Protein AF-A0A8J9U4L2-F1 (afdb_monomer)

Foldseek 3Di:
DVLLVQLLVLLVHDQADWDADPVRWIWGQDPNDIFTHQQRSSVVSCVVSVNDDDPLLNVLLSVLSVLLRVQLVVLVVDVVSLLVSLVVQLVCLPQALASSRPDDDSSLSSCLVSNVVSLVPDDPVSNVVSVSVVNSNLVVLLVSLLSCLVVPDQQPPVSVVSVLVVLVVLLVQLVVCLVDVVSLLVSLVVLLVCLPPVNLVSVLSSVCSVCVVLVRNQPPVNSVVSSVVSVVSNVQSVVCNVDVVSSNVSSVVVSVVSVVVSVVVVVSVVVVVVVVVVD

Organism: NCBI:txid405034

Solvent-accessible surface area (backbone atoms only — not comparable to full-atom values): 15251 Å² total; per-residue (Å²): 121,61,52,60,55,53,49,20,59,73,51,75,31,91,59,59,65,76,48,62,49,98,85,67,42,46,29,26,48,55,96,90,37,84,38,61,37,68,32,56,43,52,52,50,46,39,52,72,50,66,54,87,69,55,73,66,44,49,51,42,32,40,55,52,34,45,53,47,65,71,42,48,67,53,28,75,76,30,68,73,52,28,53,54,54,50,49,54,53,19,59,64,30,68,86,27,74,29,85,48,34,90,45,90,48,74,48,50,56,44,44,41,68,61,46,50,68,55,56,73,71,48,53,72,78,59,50,66,76,31,55,42,45,51,53,34,48,56,50,50,52,53,51,53,52,53,51,48,48,72,67,74,54,82,74,48,74,68,52,51,47,51,52,48,53,50,50,50,49,50,43,52,49,39,57,52,23,60,80,30,72,73,53,28,41,55,50,37,54,52,51,38,66,58,38,35,77,84,37,42,59,47,52,45,52,41,53,52,52,53,35,50,70,72,74,42,74,68,47,75,64,54,50,50,50,52,45,53,48,51,52,48,50,36,59,48,32,61,55,24,64,79,31,72,71,56,28,37,57,51,38,52,51,50,40,56,52,48,54,51,51,49,52,56,51,49,55,49,50,56,52,51,54,56,58,64,72,79,112

Secondary structure (DSSP, 8-state):
-HHHHHHHHHTT-----EEE-TT--EEEEETTEEEESHHHHHHHHHHHTT----HHHHHHHHHHHHHHHHHHHHHHH-HHHHHHHHHHHHHHTTS-SBTTBSS--HHHHHHHHHHHHHHTTS-HHHHHT-HHHHHHHHHHHHHHHHHHHHT-PPPPHHHHHHHHHHHHHHHHHHHHHHH-HHHHHHHHHHHHHHTSHHHHHHHHHHHHHHHHHTT----HHHHHHHHHHHHHHHHHHHHHHH-HHHHHHHHHHHHHHHHHHHHHHHHHHHHHHHHHH--

Radius of gyration: 20.71 Å; Cα contacts (8 Å, |Δi|>4): 261; chains: 1; bounding box: 52×42×60 Å

InterPro domains:
  IPR036282 Glutathione S-transferase, C-terminal domain superfamily [SSF47616] (42-135)
  IPR042450 Eukaryotic translation elongation factor 1 epsilon-1 [PTHR44490] (6-133)
  IPR053836 Nuclear-export cofactor Arc1-like, N-terminal domain [PF21972] (76-133)

Sequence (279 aa):
MDVVKTVGKYLNTPVGTICYNTDKVLTTLLDKENVEGLASIILRLAAKSGTTMSQEQTLLSYQWLEHIAMYANQAITNSNFAKSFLQGINKALEKSTYLTGNYFTVTDIAAYHVLYPLIERISVSEQESLLHIKKNVEGLASIILRLAAKSGTTMSQEQTLLSYQWLEHIAMYANQAITNSNFAKSFLQVLTTLLDKENVEGLASIILRLAAKSGTTMSQEQTLLSYQWLEHIAMYANQAITNSNFAKSFLQGINKALEKSAADLRRLFEKVETMTMET

Mean predicted aligned error: 14.04 Å

pLDDT: mean 74.35, std 19.73, range [37.09, 98.06]

Nearest PDB structures (foldseek):
  5bmu-assembly1_A  TM=7.951E-01  e=5.683E-05  Homo sapiens
  3zx6-assembly1_B  TM=2.754E-01  e=4.193E+00  Archaeoglobus fulgidus DSM 4304
  3ja6-assembly1_I  TM=1.743E-01  e=6.272E-01  Escherichia coli
  5xg2-assembly1_A  TM=1.629E-01  e=1.546E+00  Pyrococcus yayanosii CH1
  7a0g-assembly1_FFF  TM=1.828E-01  e=3.306E+00  Serratia marcescens

Structure (mmCIF, N/CA/C/O backbone):
data_AF-A0A8J9U4L2-F1
#
_entry.id   AF-A0A8J9U4L2-F1
#
loop_
_atom_site.group_PDB
_atom_site.id
_atom_site.type_symbol
_atom_site.label_atom_id
_atom_site.label_alt_id
_atom_site.label_comp_id
_atom_site.label_asym_id
_atom_site.label_entity_id
_atom_site.label_seq_id
_atom_site.pdbx_PDB_ins_code
_atom_site.Cartn_x
_atom_site.Cartn_y
_atom_site.Cartn_z
_atom_site.occupancy
_atom_site.B_iso_or_equiv
_atom_site.auth_seq_id
_atom_site.auth_comp_id
_atom_site.auth_asym_id
_atom_site.auth_atom_id
_atom_site.pdbx_PDB_model_num
ATOM 1 N N . MET A 1 1 ? 7.588 8.034 -5.457 1.00 60.97 1 MET A N 1
ATOM 2 C CA . MET A 1 1 ? 8.638 7.281 -6.181 1.00 60.97 1 MET A CA 1
ATOM 3 C C . MET A 1 1 ? 8.874 5.915 -5.546 1.00 60.97 1 MET A C 1
ATOM 5 O O . MET A 1 1 ? 8.992 4.935 -6.272 1.00 60.97 1 MET A O 1
ATOM 9 N N . ASP A 1 2 ? 8.881 5.833 -4.214 1.00 86.44 2 ASP A N 1
ATOM 10 C CA . ASP A 1 2 ? 9.262 4.605 -3.501 1.00 86.44 2 ASP A CA 1
ATOM 11 C C . ASP A 1 2 ? 8.246 3.470 -3.618 1.00 86.44 2 ASP A C 1
ATOM 13 O O . ASP A 1 2 ? 8.644 2.318 -3.734 1.00 86.44 2 ASP A O 1
ATOM 17 N N . VAL A 1 3 ? 6.952 3.784 -3.745 1.00 92.81 3 VAL A N 1
ATOM 18 C CA . VAL A 1 3 ? 5.876 2.782 -3.872 1.00 92.81 3 VAL A CA 1
ATOM 19 C C . VAL A 1 3 ? 6.145 1.772 -4.991 1.00 92.81 3 VAL A C 1
ATOM 21 O O . VAL A 1 3 ? 6.009 0.574 -4.770 1.00 92.81 3 VAL A O 1
ATOM 24 N N . VAL A 1 4 ? 6.580 2.223 -6.175 1.00 95.81 4 VAL A N 1
ATOM 25 C CA . VAL A 1 4 ? 6.886 1.321 -7.302 1.00 95.81 4 VAL A CA 1
ATOM 26 C C . VAL A 1 4 ? 8.049 0.393 -6.962 1.00 95.81 4 VAL A C 1
ATOM 28 O O . VAL A 1 4 ? 7.969 -0.802 -7.232 1.00 95.81 4 VAL A O 1
ATOM 31 N N . LYS A 1 5 ? 9.111 0.912 -6.332 1.00 94.50 5 LYS A N 1
ATOM 32 C CA . LYS A 1 5 ? 10.262 0.101 -5.908 1.00 94.50 5 LYS A CA 1
ATOM 33 C C . LYS A 1 5 ? 9.847 -0.932 -4.865 1.00 94.50 5 LYS A C 1
ATOM 35 O O . LYS A 1 5 ? 10.245 -2.090 -4.970 1.00 94.50 5 LYS A O 1
ATOM 40 N N . THR A 1 6 ? 9.027 -0.533 -3.897 1.00 91.06 6 THR A N 1
ATOM 41 C CA . THR A 1 6 ? 8.548 -1.422 -2.839 1.00 91.06 6 THR A CA 1
ATOM 42 C C . THR A 1 6 ? 7.646 -2.519 -3.392 1.00 91.06 6 THR A C 1
ATOM 44 O O . THR A 1 6 ? 7.842 -3.688 -3.066 1.00 91.06 6 THR A O 1
ATOM 47 N N . VAL A 1 7 ? 6.730 -2.176 -4.301 1.00 93.50 7 VAL A N 1
ATOM 48 C CA . VAL A 1 7 ? 5.907 -3.152 -5.027 1.00 93.50 7 VAL A CA 1
ATOM 49 C C . VAL A 1 7 ? 6.777 -4.100 -5.854 1.00 93.50 7 VAL A C 1
ATOM 51 O O . VAL A 1 7 ? 6.594 -5.311 -5.790 1.00 93.50 7 VAL A O 1
ATOM 54 N N . GLY A 1 8 ? 7.765 -3.586 -6.586 1.00 93.62 8 GLY A N 1
ATOM 55 C CA . GLY A 1 8 ? 8.689 -4.419 -7.354 1.00 93.62 8 GLY A CA 1
ATOM 56 C C . GLY A 1 8 ? 9.465 -5.404 -6.487 1.00 93.62 8 GLY A C 1
ATOM 57 O O . GLY A 1 8 ? 9.548 -6.587 -6.809 1.00 93.62 8 GLY A O 1
ATOM 58 N N . LYS A 1 9 ? 9.969 -4.942 -5.339 1.00 90.06 9 LYS A N 1
ATOM 59 C CA . LYS A 1 9 ? 10.629 -5.799 -4.350 1.00 90.06 9 LYS A CA 1
ATOM 60 C C . LYS A 1 9 ? 9.681 -6.869 -3.811 1.00 90.06 9 LYS A C 1
ATOM 62 O O . LYS A 1 9 ? 10.078 -8.026 -3.724 1.00 90.06 9 LYS A O 1
ATOM 67 N N . TYR A 1 10 ? 8.444 -6.498 -3.481 1.00 87.50 10 TYR A N 1
ATOM 68 C CA . TYR A 1 10 ? 7.421 -7.441 -3.031 1.00 87.50 10 TYR A CA 1
ATOM 69 C C . TYR A 1 10 ? 7.155 -8.537 -4.074 1.00 87.50 10 TYR A C 1
ATOM 71 O O . TYR A 1 10 ? 7.109 -9.716 -3.739 1.00 87.50 10 TYR A O 1
ATOM 79 N N . LEU A 1 11 ? 7.039 -8.152 -5.344 1.00 89.19 11 LEU A N 1
ATOM 80 C CA . LEU A 1 11 ? 6.798 -9.062 -6.464 1.00 89.19 11 LEU A CA 1
ATOM 81 C C . LEU A 1 11 ? 8.061 -9.796 -6.938 1.00 89.19 11 LEU A C 1
ATOM 83 O O . LEU A 1 11 ? 8.004 -10.514 -7.936 1.00 89.19 11 LEU A O 1
ATOM 87 N N . ASN A 1 12 ? 9.212 -9.570 -6.295 1.00 89.81 12 ASN A N 1
ATOM 88 C CA . ASN A 1 12 ? 10.520 -10.032 -6.757 1.00 89.81 12 ASN A CA 1
ATOM 89 C C . ASN A 1 12 ? 10.757 -9.742 -8.258 1.00 89.81 12 ASN A C 1
ATOM 91 O O . ASN A 1 12 ? 11.277 -10.568 -9.005 1.00 89.81 12 ASN A O 1
ATOM 95 N N . THR A 1 13 ? 10.308 -8.571 -8.718 1.00 93.38 13 THR A N 1
ATOM 96 C CA . THR A 1 13 ? 10.309 -8.174 -10.128 1.00 93.38 13 THR A CA 1
ATOM 97 C C . THR A 1 13 ? 11.120 -6.887 -10.307 1.00 93.38 13 THR A C 1
ATOM 99 O O . THR A 1 13 ? 10.813 -5.879 -9.662 1.00 93.38 13 THR A O 1
ATOM 102 N N . PRO A 1 14 ? 12.147 -6.871 -11.182 1.00 93.94 14 PRO A N 1
ATOM 103 C CA . PRO A 1 14 ? 12.938 -5.673 -11.439 1.00 93.94 14 PRO A CA 1
ATOM 104 C C . PRO A 1 14 ? 12.083 -4.542 -12.014 1.00 93.94 14 PRO A C 1
ATOM 106 O O . PRO A 1 14 ? 11.402 -4.722 -13.023 1.00 93.94 14 PRO A O 1
ATOM 109 N N . VAL A 1 15 ? 12.167 -3.368 -11.389 1.00 93.81 15 VAL A N 1
ATOM 110 C CA . VAL A 1 15 ? 11.361 -2.190 -11.750 1.00 93.81 15 VAL A CA 1
ATOM 111 C C . VAL A 1 15 ? 11.970 -1.320 -12.839 1.00 93.81 15 VAL A C 1
ATOM 113 O O . VAL A 1 15 ? 11.267 -0.474 -13.363 1.00 93.81 15 VAL A O 1
ATOM 116 N N . GLY A 1 16 ? 13.248 -1.511 -13.179 1.00 92.88 16 GLY A N 1
ATOM 117 C CA . GLY A 1 16 ? 13.963 -0.629 -14.103 1.00 92.88 16 GLY A CA 1
ATOM 118 C C . GLY A 1 16 ? 14.263 0.757 -13.516 1.00 92.88 16 GLY A C 1
ATOM 119 O O . GLY A 1 16 ? 14.069 1.022 -12.327 1.00 92.88 16 GLY A O 1
ATOM 120 N N . THR A 1 17 ? 14.783 1.651 -14.358 1.00 94.31 17 THR A N 1
ATOM 121 C CA . THR A 1 17 ? 15.016 3.052 -13.982 1.00 94.31 17 THR A CA 1
ATOM 122 C C . THR A 1 17 ? 13.683 3.783 -13.933 1.00 94.31 17 THR A C 1
ATOM 124 O O . THR A 1 17 ? 12.923 3.753 -14.898 1.00 94.31 17 THR A O 1
ATOM 127 N N . ILE A 1 18 ? 13.399 4.439 -12.812 1.00 95.12 18 ILE A N 1
ATOM 128 C CA . ILE A 1 18 ? 12.179 5.223 -12.614 1.00 95.12 18 ILE A CA 1
ATOM 129 C C . ILE A 1 18 ? 12.526 6.700 -12.798 1.00 95.12 18 ILE A C 1
ATOM 131 O O . ILE A 1 18 ? 13.435 7.204 -12.136 1.00 95.12 18 ILE A O 1
ATOM 135 N N . CYS A 1 19 ? 11.791 7.395 -13.660 1.00 94.31 19 CYS A N 1
ATOM 136 C CA . CYS A 1 19 ? 11.941 8.825 -13.915 1.00 94.31 19 CYS A CA 1
ATOM 137 C C . CYS A 1 19 ? 10.571 9.502 -14.070 1.00 94.31 19 CYS A C 1
ATOM 139 O O . CYS A 1 19 ? 9.527 8.858 -13.983 1.00 94.31 19 CYS A O 1
ATOM 141 N N . TYR A 1 20 ? 10.578 10.817 -14.268 1.00 94.00 20 TYR A N 1
ATOM 142 C CA . TYR A 1 20 ? 9.400 11.579 -14.668 1.00 94.00 20 TYR A CA 1
ATOM 143 C C . TYR A 1 20 ? 9.613 12.092 -16.091 1.00 94.00 20 TYR A C 1
ATOM 145 O O . TYR A 1 20 ? 10.710 12.558 -16.406 1.00 94.00 20 TYR A O 1
ATOM 153 N N . ASN A 1 21 ? 8.587 11.999 -16.937 1.00 92.75 21 ASN A N 1
ATOM 154 C CA . ASN A 1 21 ? 8.621 12.600 -18.270 1.00 92.75 21 ASN A CA 1
ATOM 155 C C . ASN A 1 21 ? 8.392 14.128 -18.196 1.00 92.75 21 ASN A C 1
ATOM 157 O O . ASN A 1 21 ? 8.282 14.707 -17.109 1.00 92.75 21 ASN A O 1
ATOM 161 N N . THR A 1 22 ? 8.334 14.797 -19.351 1.00 93.12 22 THR A N 1
ATOM 162 C CA . THR A 1 22 ? 8.131 16.257 -19.450 1.00 93.12 22 THR A CA 1
ATOM 163 C C . THR A 1 22 ? 6.844 16.734 -18.782 1.00 93.12 22 THR A C 1
ATOM 165 O O . THR A 1 22 ? 6.813 17.832 -18.228 1.00 93.12 22 THR A O 1
ATOM 168 N N . ASP A 1 23 ? 5.827 15.877 -18.746 1.00 92.44 23 ASP A N 1
ATOM 169 C CA . ASP A 1 23 ? 4.513 16.162 -18.168 1.00 92.44 23 ASP A CA 1
ATOM 170 C C . ASP A 1 23 ? 4.436 15.779 -16.683 1.00 92.44 23 ASP A C 1
ATOM 172 O O . ASP A 1 23 ? 3.364 15.777 -16.078 1.00 92.44 23 ASP A O 1
ATOM 176 N N . LYS A 1 24 ? 5.586 15.466 -16.066 1.00 90.81 24 LYS A N 1
ATOM 177 C CA . LYS A 1 24 ? 5.704 14.996 -14.678 1.00 90.81 24 LYS A CA 1
ATOM 178 C C . LYS A 1 24 ? 4.926 13.702 -14.419 1.00 90.81 24 LYS A C 1
ATOM 180 O O . LYS A 1 24 ? 4.552 13.421 -13.278 1.00 90.81 24 LYS A O 1
ATOM 185 N N . VAL A 1 25 ? 4.735 12.880 -15.449 1.00 91.81 25 VAL A N 1
ATOM 186 C CA . VAL A 1 25 ? 4.157 11.541 -15.324 1.00 91.81 25 VAL A CA 1
ATOM 187 C C . VAL A 1 25 ? 5.264 10.547 -14.993 1.00 91.81 25 VAL A C 1
ATOM 189 O O . VAL A 1 25 ? 6.337 10.538 -15.603 1.00 91.81 25 VAL A O 1
ATOM 192 N N . LEU A 1 26 ? 5.011 9.712 -13.986 1.00 94.38 26 LEU A N 1
ATOM 193 C CA . LEU A 1 26 ? 5.933 8.661 -13.567 1.00 94.38 26 LEU A CA 1
ATOM 194 C C . LEU A 1 26 ? 6.132 7.663 -14.710 1.00 94.38 26 LEU A C 1
ATOM 196 O O . LEU A 1 26 ? 5.155 7.124 -15.220 1.00 94.38 26 LEU A O 1
ATOM 200 N N . THR A 1 27 ? 7.380 7.406 -15.083 1.00 96.25 27 THR A N 1
ATOM 201 C CA . THR A 1 27 ? 7.742 6.565 -16.227 1.00 96.25 27 THR A CA 1
ATOM 202 C C . THR A 1 27 ? 8.824 5.567 -15.834 1.00 96.25 27 THR A C 1
ATOM 204 O O . THR A 1 27 ? 9.693 5.862 -15.007 1.00 96.25 27 THR A O 1
ATOM 207 N N . THR A 1 28 ? 8.791 4.376 -16.426 1.00 96.50 28 THR A N 1
ATOM 208 C CA . THR A 1 28 ? 9.893 3.418 -16.336 1.00 96.50 28 THR A CA 1
ATOM 209 C C . THR A 1 28 ? 10.038 2.572 -17.600 1.00 96.50 28 THR A C 1
ATOM 211 O O . THR A 1 28 ? 9.121 2.501 -18.415 1.00 96.50 28 THR A O 1
ATOM 214 N N . LEU A 1 29 ? 11.196 1.927 -17.756 1.00 95.81 29 LEU A N 1
ATOM 215 C CA . LEU A 1 29 ? 11.485 1.006 -18.848 1.00 95.81 29 LEU A CA 1
ATOM 216 C C . LEU A 1 29 ? 11.290 -0.439 -18.369 1.00 95.81 29 LEU A C 1
ATOM 218 O O . LEU A 1 29 ? 12.132 -0.979 -17.647 1.00 95.81 29 LEU A O 1
ATOM 222 N N . LEU A 1 30 ? 10.202 -1.075 -18.803 1.00 93.62 30 LEU A N 1
ATOM 223 C CA . LEU A 1 30 ? 9.906 -2.485 -18.540 1.00 93.62 30 LEU A CA 1
ATOM 224 C C . LEU A 1 30 ? 9.890 -3.239 -19.868 1.00 93.62 30 LEU A C 1
ATOM 226 O O . LEU A 1 30 ? 9.179 -2.863 -20.788 1.00 93.62 30 LEU A O 1
ATOM 230 N N . ASP A 1 31 ? 10.701 -4.293 -19.982 1.00 90.75 31 ASP A N 1
ATOM 231 C CA . ASP A 1 31 ? 10.778 -5.140 -21.186 1.00 90.75 31 ASP A CA 1
ATOM 232 C C . ASP A 1 31 ? 11.093 -4.368 -22.476 1.00 90.75 31 ASP A C 1
ATOM 234 O O . ASP A 1 31 ? 10.627 -4.709 -23.557 1.00 90.75 31 ASP A O 1
ATOM 238 N N . LYS A 1 32 ? 11.950 -3.344 -22.353 1.00 92.56 32 LYS A N 1
ATOM 239 C CA . LYS A 1 32 ? 12.331 -2.414 -23.433 1.00 92.56 32 LYS A CA 1
ATOM 240 C C . LYS A 1 32 ? 11.184 -1.521 -23.924 1.00 92.56 32 LYS A C 1
ATOM 242 O O . LYS A 1 32 ? 11.358 -0.818 -24.914 1.00 92.56 32 LYS A O 1
ATOM 247 N N . GLU A 1 33 ? 10.061 -1.499 -23.217 1.00 94.62 33 GLU A N 1
ATOM 248 C CA . GLU A 1 33 ? 8.952 -0.588 -23.468 1.00 94.62 33 GLU A CA 1
ATOM 249 C C . GLU A 1 33 ? 8.888 0.486 -22.383 1.00 94.62 33 GLU A C 1
ATOM 251 O O . GLU A 1 33 ? 9.060 0.210 -21.191 1.00 94.62 33 GLU A O 1
ATOM 256 N N . ASN A 1 34 ? 8.628 1.724 -22.801 1.00 95.38 34 ASN A N 1
ATOM 257 C CA . ASN A 1 34 ? 8.327 2.799 -21.867 1.00 95.38 34 ASN A CA 1
ATOM 258 C C . ASN A 1 34 ? 6.902 2.614 -21.349 1.00 95.38 34 ASN A C 1
ATOM 260 O O . ASN A 1 34 ? 5.950 2.543 -22.126 1.00 95.38 34 ASN A O 1
ATOM 264 N N . VAL A 1 35 ? 6.771 2.528 -20.030 1.00 97.19 35 VAL A N 1
ATOM 265 C CA . VAL A 1 35 ? 5.492 2.413 -19.335 1.00 97.19 35 VAL A CA 1
ATOM 266 C C . VAL A 1 35 ? 5.304 3.650 -18.481 1.00 97.19 35 VAL A C 1
ATOM 268 O O . VAL A 1 35 ? 6.145 3.963 -17.637 1.00 97.19 35 VAL A O 1
ATOM 271 N N . GLU A 1 36 ? 4.188 4.334 -18.700 1.00 96.25 36 GLU A N 1
ATOM 272 C CA . GLU A 1 36 ? 3.849 5.589 -18.040 1.00 96.25 36 GLU A CA 1
ATOM 273 C C . GLU A 1 36 ? 2.632 5.415 -17.127 1.00 96.25 36 GLU A C 1
ATOM 275 O O . GLU A 1 36 ? 1.699 4.667 -17.430 1.00 96.25 36 GLU A O 1
ATOM 280 N N . GLY A 1 37 ? 2.642 6.131 -16.005 1.00 95.81 37 GLY A N 1
ATOM 281 C CA . GLY A 1 37 ? 1.568 6.136 -15.018 1.00 95.81 37 GLY A CA 1
ATOM 282 C C . GLY A 1 37 ? 1.744 5.078 -13.930 1.00 95.81 37 GLY A C 1
ATOM 283 O O . GLY A 1 37 ? 2.165 3.946 -14.168 1.00 95.81 37 GLY A O 1
ATOM 284 N N . LEU A 1 38 ? 1.401 5.449 -12.694 1.00 96.00 38 LEU A N 1
ATOM 285 C CA . LEU A 1 38 ? 1.567 4.582 -11.525 1.00 96.00 38 LEU A CA 1
ATOM 286 C C . LEU A 1 38 ? 0.803 3.256 -11.681 1.00 96.00 38 LEU A C 1
ATOM 288 O O . LEU A 1 38 ? 1.370 2.198 -11.402 1.00 96.00 38 LEU A O 1
ATOM 292 N N . ALA A 1 39 ? -0.454 3.308 -12.136 1.00 97.31 39 ALA A N 1
ATOM 293 C CA . ALA A 1 39 ? -1.294 2.122 -12.272 1.00 97.31 39 ALA A CA 1
ATOM 294 C C . ALA A 1 39 ? -0.735 1.150 -13.314 1.00 97.31 39 ALA A C 1
ATOM 296 O O . ALA A 1 39 ? -0.539 -0.028 -13.013 1.00 97.31 39 ALA A O 1
ATOM 297 N N . SER A 1 40 ? -0.407 1.654 -14.507 1.00 97.56 40 SER A N 1
ATOM 298 C CA . SER A 1 40 ? 0.168 0.864 -15.600 1.00 97.56 40 SER A CA 1
ATOM 299 C C . SER A 1 40 ? 1.463 0.176 -15.181 1.00 97.56 40 SER A C 1
ATOM 301 O O . SER A 1 40 ? 1.638 -1.016 -15.428 1.00 97.56 40 SER A O 1
ATOM 303 N N . ILE A 1 41 ? 2.355 0.902 -14.499 1.00 98.00 41 ILE A N 1
ATOM 304 C CA . ILE A 1 41 ? 3.628 0.357 -14.019 1.00 98.00 41 ILE A CA 1
ATOM 305 C C . ILE A 1 41 ? 3.380 -0.776 -13.016 1.00 98.00 41 ILE A C 1
ATOM 307 O O . ILE A 1 41 ? 3.914 -1.871 -13.182 1.00 98.00 41 ILE A O 1
ATOM 311 N N . ILE A 1 42 ? 2.545 -0.549 -11.999 1.00 97.75 42 ILE A N 1
ATOM 312 C CA . ILE A 1 42 ? 2.266 -1.543 -10.952 1.00 97.75 42 ILE A CA 1
ATOM 313 C C . ILE A 1 42 ? 1.591 -2.796 -11.519 1.00 97.75 42 ILE A C 1
ATOM 315 O O . ILE A 1 42 ? 1.998 -3.913 -11.196 1.00 97.75 42 ILE A O 1
ATOM 319 N N . LEU A 1 43 ? 0.591 -2.632 -12.387 1.00 97.69 43 LEU A N 1
ATOM 320 C CA . LEU A 1 43 ? -0.107 -3.759 -13.005 1.00 97.69 43 LEU A CA 1
ATOM 321 C C . LEU A 1 43 ? 0.811 -4.563 -13.925 1.00 97.69 43 LEU A C 1
ATOM 323 O O . LEU A 1 43 ? 0.739 -5.792 -13.938 1.00 97.69 43 LEU A O 1
ATOM 327 N N . ARG A 1 44 ? 1.716 -3.896 -14.650 1.00 96.94 44 ARG A N 1
ATOM 328 C CA . ARG A 1 44 ? 2.677 -4.586 -15.513 1.00 96.94 44 ARG A CA 1
ATOM 329 C C . ARG A 1 44 ? 3.718 -5.360 -14.712 1.00 96.94 44 ARG A C 1
ATOM 331 O O . ARG A 1 44 ? 4.061 -6.476 -15.097 1.00 96.94 44 ARG A O 1
ATOM 338 N N . LEU A 1 45 ? 4.162 -4.824 -13.573 1.00 96.94 45 LEU A N 1
ATOM 339 C CA . LEU A 1 45 ? 5.004 -5.565 -12.631 1.00 96.94 45 LEU A CA 1
ATOM 340 C C . LEU A 1 45 ? 4.284 -6.812 -12.105 1.00 96.94 45 LEU A C 1
ATOM 342 O O . LEU A 1 45 ? 4.877 -7.887 -12.100 1.00 96.94 45 LEU A O 1
ATOM 346 N N . ALA A 1 46 ? 3.010 -6.694 -11.716 1.00 96.38 46 ALA A N 1
ATOM 347 C CA . ALA A 1 46 ? 2.225 -7.829 -11.225 1.00 96.38 46 ALA A CA 1
ATOM 348 C C . ALA A 1 46 ? 2.042 -8.918 -12.291 1.00 96.38 46 ALA A C 1
ATOM 350 O O . ALA A 1 46 ? 2.262 -10.096 -12.012 1.00 96.38 46 ALA A O 1
ATOM 351 N N . ALA A 1 47 ? 1.719 -8.529 -13.527 1.00 95.88 47 ALA A N 1
ATOM 352 C CA . ALA A 1 47 ? 1.618 -9.466 -14.643 1.00 95.88 47 ALA A CA 1
ATOM 353 C C . ALA A 1 47 ? 2.952 -10.191 -14.896 1.00 95.88 47 ALA A C 1
ATOM 355 O O . ALA A 1 47 ? 2.984 -11.409 -15.065 1.00 95.88 47 ALA A O 1
ATOM 356 N N . LYS A 1 48 ? 4.068 -9.455 -14.862 1.00 95.06 48 LYS A N 1
ATOM 357 C CA . LYS A 1 48 ? 5.410 -10.004 -15.087 1.00 95.06 48 LYS A CA 1
ATOM 358 C C . LYS A 1 48 ? 5.882 -10.928 -13.964 1.00 95.06 48 LYS A C 1
ATOM 360 O O . LYS A 1 48 ? 6.632 -11.865 -14.222 1.00 95.06 48 LYS A O 1
ATOM 365 N N . SER A 1 49 ? 5.423 -10.703 -12.737 1.00 93.56 49 SER A N 1
ATOM 366 C CA . SER A 1 49 ? 5.733 -11.573 -11.601 1.00 93.56 49 SER A CA 1
ATOM 367 C C . SER A 1 49 ? 4.999 -12.920 -11.652 1.00 93.56 49 SER A C 1
ATOM 369 O O . SER A 1 49 ? 5.174 -13.740 -10.753 1.00 93.56 49 SER A O 1
ATOM 371 N N . GLY A 1 50 ? 4.124 -13.128 -12.644 1.00 91.31 50 GLY A N 1
ATOM 372 C CA . GLY A 1 50 ? 3.233 -14.283 -12.721 1.00 91.31 50 GLY A CA 1
ATOM 373 C C . GLY A 1 50 ? 2.007 -14.178 -11.810 1.00 91.31 50 GLY A C 1
ATOM 374 O O . GLY A 1 50 ? 1.300 -15.170 -11.641 1.00 91.31 50 GLY A O 1
ATOM 375 N N . THR A 1 51 ? 1.727 -13.005 -11.222 1.00 89.00 51 THR A N 1
ATOM 376 C CA . THR A 1 51 ? 0.508 -12.810 -10.427 1.00 89.00 51 THR A CA 1
ATOM 377 C C . THR A 1 51 ? -0.697 -12.797 -11.360 1.00 89.00 51 THR A C 1
ATOM 379 O O . THR A 1 51 ? -0.863 -11.889 -12.174 1.00 89.00 51 THR A O 1
ATOM 382 N N . THR A 1 52 ? -1.567 -13.796 -11.234 1.00 90.19 52 THR A N 1
ATOM 383 C CA . THR A 1 52 ? -2.807 -13.877 -12.008 1.00 90.19 52 THR A CA 1
ATOM 384 C C . THR A 1 52 ? -3.920 -13.113 -11.304 1.00 90.19 52 THR A C 1
ATOM 386 O O . THR A 1 52 ? -4.251 -13.416 -10.158 1.00 90.19 52 THR A O 1
ATOM 389 N N . MET A 1 53 ? -4.531 -12.163 -12.005 1.00 94.12 53 MET A N 1
ATOM 390 C CA . MET A 1 53 ? -5.747 -11.477 -11.574 1.00 94.12 53 MET A CA 1
ATOM 391 C C . MET A 1 53 ? -6.845 -11.707 -12.611 1.00 94.12 53 MET A C 1
ATOM 393 O O . MET A 1 53 ? -6.582 -11.746 -13.812 1.00 94.12 53 MET A O 1
ATOM 397 N N . SER A 1 54 ? -8.085 -11.856 -12.154 1.00 95.94 54 SER A N 1
ATOM 398 C CA . SER A 1 54 ? -9.256 -11.819 -13.030 1.00 95.94 54 SER A CA 1
ATOM 399 C C . SER A 1 54 ? -9.389 -10.449 -13.707 1.00 95.94 54 SER A C 1
ATOM 401 O O . SER A 1 54 ? -8.801 -9.450 -13.275 1.00 95.94 54 SER A O 1
ATOM 403 N N . GLN A 1 55 ? -10.194 -10.382 -14.767 1.00 96.31 55 GLN A N 1
ATOM 404 C CA . GLN A 1 55 ? -10.464 -9.125 -15.466 1.00 96.31 55 GLN A CA 1
ATOM 405 C C . GLN A 1 55 ? -11.099 -8.081 -14.534 1.00 96.31 55 GLN A C 1
ATOM 407 O O . GLN A 1 55 ? -10.703 -6.918 -14.556 1.00 96.31 55 GLN A O 1
ATOM 412 N N . GLU A 1 56 ? -12.033 -8.504 -13.679 1.00 95.44 56 GLU A N 1
ATOM 413 C CA . GLU A 1 56 ? -12.677 -7.637 -12.689 1.00 95.44 56 GLU A CA 1
ATOM 414 C C . GLU A 1 56 ? -11.663 -7.084 -11.681 1.00 95.44 56 GLU A C 1
ATOM 416 O O . GLU A 1 56 ? -11.590 -5.873 -11.483 1.00 95.44 56 GLU A O 1
ATOM 421 N N . GLN A 1 57 ? -10.818 -7.949 -11.106 1.00 95.94 57 GLN A N 1
ATOM 422 C CA . GLN A 1 57 ? -9.750 -7.522 -10.196 1.00 95.94 57 GLN A CA 1
ATOM 423 C C . GLN A 1 57 ? -8.796 -6.541 -10.875 1.00 95.94 57 GLN A C 1
ATOM 425 O O . GLN A 1 57 ? -8.451 -5.530 -10.280 1.00 95.94 57 GLN A O 1
ATOM 430 N N . THR A 1 58 ? -8.414 -6.796 -12.128 1.00 97.00 58 THR A N 1
ATOM 431 C CA . THR A 1 58 ? -7.515 -5.915 -12.887 1.00 97.00 58 THR A CA 1
ATOM 432 C C . THR A 1 58 ? -8.136 -4.535 -13.104 1.00 97.00 58 THR A C 1
ATOM 434 O O . THR A 1 58 ? -7.458 -3.521 -12.933 1.00 97.00 58 THR A O 1
ATOM 437 N N . LEU A 1 59 ? -9.429 -4.479 -13.435 1.00 97.19 59 LEU A N 1
ATOM 438 C CA . LEU A 1 59 ? -10.147 -3.222 -13.638 1.00 97.19 59 LEU A CA 1
ATOM 439 C C . LEU A 1 59 ? -10.277 -2.428 -12.332 1.00 97.19 59 LEU A C 1
ATOM 441 O O . LEU A 1 59 ? -9.976 -1.235 -12.307 1.00 97.19 59 LEU A O 1
ATOM 445 N N . LEU A 1 60 ? -10.667 -3.093 -11.241 1.00 96.88 60 LEU A N 1
ATOM 446 C CA . LEU A 1 60 ? -10.741 -2.473 -9.916 1.00 96.88 60 LEU A CA 1
ATOM 447 C C . LEU A 1 60 ? -9.362 -2.004 -9.448 1.00 96.88 60 LEU A C 1
ATOM 449 O O . LEU A 1 60 ? -9.225 -0.897 -8.929 1.00 96.88 60 LEU A O 1
ATOM 453 N N . SER A 1 61 ? -8.327 -2.816 -9.671 1.00 97.75 61 SER A N 1
ATOM 454 C CA . SER A 1 61 ? -6.946 -2.458 -9.376 1.00 97.75 61 SER A CA 1
ATOM 455 C C . SER A 1 61 ? -6.532 -1.193 -10.112 1.00 97.75 61 SER A C 1
ATOM 457 O O . SER A 1 61 ? -5.982 -0.288 -9.489 1.00 97.75 61 SER A O 1
ATOM 459 N N . TYR A 1 62 ? -6.816 -1.113 -11.413 1.00 98.06 62 TYR A N 1
ATOM 460 C CA . TYR A 1 62 ? -6.525 0.069 -12.217 1.00 98.06 62 TYR A CA 1
ATOM 461 C C . TYR A 1 62 ? -7.242 1.305 -11.664 1.00 98.06 62 TYR A C 1
ATOM 463 O O . TYR A 1 62 ? -6.596 2.312 -11.386 1.00 98.06 62 TYR A O 1
ATOM 471 N N . GLN A 1 63 ? -8.551 1.202 -11.413 1.00 97.19 63 GLN A N 1
ATOM 472 C CA . GLN A 1 63 ? -9.358 2.302 -10.883 1.00 97.19 63 GLN A CA 1
ATOM 473 C C . GLN A 1 63 ? -8.802 2.845 -9.560 1.00 97.19 63 GLN A C 1
ATOM 475 O O . GLN A 1 63 ? -8.665 4.058 -9.396 1.00 97.19 63 GLN A O 1
ATOM 480 N N . TRP A 1 64 ? -8.463 1.965 -8.618 1.00 97.50 64 TRP A N 1
ATOM 481 C CA . TRP A 1 64 ? -7.918 2.380 -7.327 1.00 97.50 64 TRP A CA 1
ATOM 482 C C . TRP A 1 64 ? -6.520 2.972 -7.434 1.00 97.50 64 TRP A C 1
ATOM 484 O O . TRP A 1 64 ? -6.236 3.976 -6.783 1.00 97.50 64 TRP A O 1
ATOM 494 N N . LEU A 1 65 ? -5.653 2.385 -8.257 1.00 97.88 65 LEU A N 1
ATOM 495 C CA . LEU A 1 65 ? -4.299 2.894 -8.455 1.00 97.88 65 LEU A CA 1
ATOM 496 C C . LEU A 1 65 ? -4.306 4.276 -9.117 1.00 97.88 65 LEU A C 1
ATOM 498 O O . LEU A 1 65 ? -3.542 5.138 -8.689 1.00 97.88 65 LEU A O 1
ATOM 502 N N . GLU A 1 66 ? -5.193 4.517 -10.085 1.00 96.75 66 GLU A N 1
ATOM 503 C CA . GLU A 1 66 ? -5.392 5.842 -10.686 1.00 96.75 66 GLU A CA 1
ATOM 504 C C . GLU A 1 66 ? -5.956 6.844 -9.675 1.00 96.75 66 GLU A C 1
ATOM 506 O O . GLU A 1 66 ? -5.433 7.948 -9.528 1.00 96.75 66 GLU A O 1
ATOM 511 N N . HIS A 1 67 ? -6.970 6.445 -8.900 1.00 96.25 67 HIS A N 1
ATOM 512 C CA . HIS A 1 67 ? -7.531 7.291 -7.847 1.00 96.25 67 HIS A CA 1
ATOM 513 C C . HIS A 1 67 ? -6.457 7.725 -6.836 1.00 96.25 67 HIS A C 1
ATOM 515 O O . HIS A 1 67 ? -6.356 8.901 -6.481 1.00 96.25 67 HIS A O 1
ATOM 521 N N . ILE A 1 68 ? -5.609 6.787 -6.410 1.00 95.50 68 ILE A N 1
ATOM 522 C CA . ILE A 1 68 ? -4.491 7.055 -5.506 1.00 95.50 68 ILE A CA 1
ATOM 523 C C . ILE A 1 68 ? -3.450 7.957 -6.179 1.00 95.50 68 ILE A C 1
ATOM 525 O O . ILE A 1 68 ? -3.028 8.943 -5.576 1.00 95.50 68 ILE A O 1
ATOM 529 N N . ALA A 1 69 ? -3.056 7.665 -7.421 1.00 94.50 69 ALA A N 1
ATOM 530 C CA . ALA A 1 69 ? -2.075 8.458 -8.162 1.00 94.50 69 ALA A CA 1
ATOM 531 C C . ALA A 1 69 ? -2.513 9.921 -8.324 1.00 94.50 69 ALA A C 1
ATOM 533 O O . ALA A 1 69 ? -1.698 10.832 -8.175 1.00 94.50 69 ALA A O 1
AT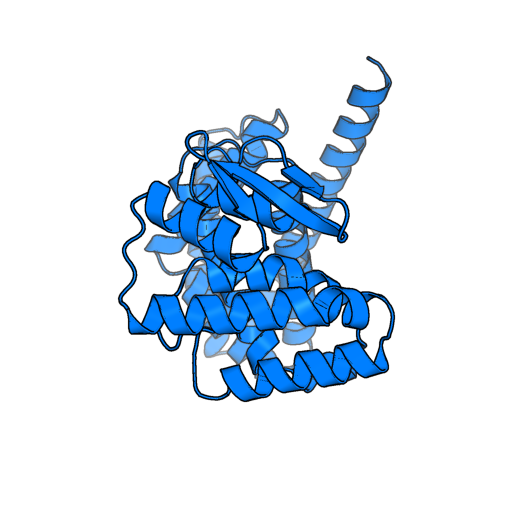OM 534 N N . MET A 1 70 ? -3.803 10.137 -8.580 1.00 94.50 70 MET A N 1
ATOM 535 C CA . MET A 1 70 ? -4.377 11.456 -8.816 1.00 94.50 70 MET A CA 1
ATOM 536 C C . MET A 1 70 ? -4.450 12.306 -7.542 1.00 94.50 70 MET A C 1
ATOM 538 O O . MET A 1 70 ? -4.178 13.505 -7.587 1.00 94.50 70 MET A O 1
ATOM 542 N N . TYR A 1 71 ? -4.788 11.702 -6.399 1.00 95.69 71 TYR A N 1
ATOM 543 C CA . TYR A 1 71 ? -5.130 12.455 -5.188 1.00 95.69 71 TYR A CA 1
ATOM 544 C C . TYR A 1 71 ? -4.081 12.418 -4.073 1.00 95.69 71 TYR A C 1
ATOM 546 O O . TYR A 1 71 ? -4.076 13.312 -3.222 1.00 95.69 71 TYR A O 1
ATOM 554 N N . ALA A 1 72 ? -3.157 11.454 -4.070 1.00 92.88 72 ALA A N 1
ATOM 555 C CA . ALA A 1 72 ? -2.195 11.298 -2.977 1.00 92.88 72 ALA A CA 1
ATOM 556 C C . ALA A 1 72 ? -1.317 12.541 -2.763 1.00 92.88 72 ALA A C 1
ATOM 558 O O . ALA A 1 72 ? -1.156 12.992 -1.633 1.00 92.88 72 ALA A O 1
ATOM 559 N N . ASN A 1 73 ? -0.804 13.156 -3.833 1.00 92.06 73 ASN A N 1
ATOM 560 C CA . ASN A 1 73 ? 0.038 14.355 -3.717 1.00 92.06 73 ASN A CA 1
ATOM 561 C C . ASN A 1 73 ? -0.719 15.542 -3.093 1.00 92.06 73 ASN A C 1
ATOM 563 O O . ASN A 1 73 ? -0.167 16.292 -2.283 1.00 92.06 73 ASN A O 1
ATOM 567 N N . GLN A 1 74 ? -2.003 15.693 -3.423 1.00 94.38 74 GLN A N 1
ATOM 568 C CA . GLN A 1 74 ? -2.849 16.727 -2.831 1.00 94.38 74 GLN A CA 1
ATOM 569 C C . GLN A 1 74 ? -3.146 16.423 -1.356 1.00 94.38 74 GLN A C 1
ATOM 571 O O . GLN A 1 74 ? -3.069 17.316 -0.514 1.00 94.38 74 GLN A O 1
ATOM 576 N N . ALA A 1 75 ? -3.401 15.158 -1.016 1.00 94.81 75 ALA A N 1
ATOM 577 C CA . ALA A 1 75 ? -3.575 14.722 0.368 1.00 94.81 75 ALA A CA 1
ATOM 578 C C . ALA A 1 75 ? -2.315 14.947 1.218 1.00 94.81 75 ALA A C 1
ATOM 580 O O . ALA A 1 75 ? -2.409 15.373 2.364 1.00 94.81 75 ALA A O 1
ATOM 581 N N . ILE A 1 76 ? -1.119 14.761 0.658 1.00 93.19 76 ILE A N 1
ATOM 582 C CA . ILE A 1 76 ? 0.137 15.027 1.375 1.00 93.19 76 ILE A CA 1
ATOM 583 C C . ILE A 1 76 ? 0.274 16.514 1.746 1.00 93.19 76 ILE A C 1
ATOM 585 O O . ILE A 1 76 ? 0.845 16.844 2.790 1.00 93.19 76 ILE A O 1
ATOM 589 N N . THR A 1 77 ? -0.228 17.419 0.910 1.00 93.94 77 THR A N 1
ATOM 590 C CA . THR A 1 77 ? -0.032 18.870 1.072 1.00 93.94 77 THR A CA 1
ATOM 591 C C . THR A 1 77 ? -1.161 19.562 1.834 1.00 93.94 77 THR A C 1
ATOM 593 O O . THR A 1 77 ? -0.946 20.642 2.379 1.00 93.94 77 THR A O 1
ATOM 596 N N . ASN A 1 78 ? -2.345 18.950 1.927 1.00 95.12 78 ASN A N 1
ATOM 597 C CA . ASN A 1 78 ? -3.520 19.539 2.564 1.00 95.12 78 ASN A CA 1
ATOM 598 C C . ASN A 1 78 ? -4.226 18.534 3.487 1.00 95.12 78 ASN A C 1
ATOM 600 O O . ASN A 1 78 ? -4.856 17.590 3.018 1.00 95.12 78 ASN A O 1
ATOM 604 N N . SER A 1 79 ? -4.190 18.788 4.800 1.00 91.62 79 SER A N 1
ATOM 605 C CA . SER A 1 79 ? -4.776 17.900 5.820 1.00 91.62 79 SER A CA 1
ATOM 606 C C . SER A 1 79 ? -6.301 17.738 5.696 1.00 91.62 79 SER A C 1
ATOM 608 O O . SER A 1 79 ? -6.822 16.628 5.790 1.00 91.62 79 SER A O 1
ATOM 610 N N . ASN A 1 80 ? -7.033 18.815 5.386 1.00 92.69 80 ASN A N 1
ATOM 611 C CA . ASN A 1 80 ? -8.489 18.744 5.199 1.00 92.69 80 ASN A CA 1
ATOM 612 C C . ASN A 1 80 ? -8.853 17.887 3.978 1.00 92.69 80 ASN A C 1
ATOM 614 O O . ASN A 1 80 ? -9.810 17.105 4.004 1.00 92.69 80 ASN A O 1
ATOM 618 N N . PHE A 1 81 ? -8.064 18.012 2.907 1.00 95.75 81 PHE A N 1
ATOM 619 C CA . PHE A 1 81 ? -8.210 17.160 1.735 1.00 95.75 81 PHE A CA 1
ATOM 620 C C . PHE A 1 81 ? -7.827 15.711 2.055 1.00 95.75 81 PHE A C 1
ATOM 622 O O . PHE A 1 81 ? -8.570 14.805 1.691 1.00 95.75 81 PHE A O 1
ATOM 629 N N . ALA A 1 82 ? -6.732 15.486 2.791 1.00 95.12 82 ALA A N 1
ATOM 630 C CA . ALA A 1 82 ? -6.304 14.157 3.228 1.00 95.12 82 ALA A CA 1
ATOM 631 C C . ALA A 1 82 ? -7.411 13.431 3.991 1.00 95.12 82 ALA A C 1
ATOM 633 O O . ALA A 1 82 ? -7.716 12.282 3.686 1.00 95.12 82 ALA A O 1
ATOM 634 N N . LYS A 1 83 ? -8.071 14.124 4.924 1.00 94.31 83 LYS A N 1
ATOM 635 C CA . LYS A 1 83 ? -9.213 13.589 5.664 1.00 94.31 83 LYS A CA 1
ATOM 636 C C . LYS A 1 83 ? -10.345 13.162 4.734 1.00 94.31 83 LYS A C 1
ATOM 638 O O . LYS A 1 83 ? -10.835 12.045 4.851 1.00 94.31 83 LYS A O 1
ATOM 643 N N . SER A 1 84 ? -10.733 14.023 3.794 1.00 95.00 84 SER A N 1
ATOM 644 C CA . SER A 1 84 ? -11.819 13.733 2.845 1.00 95.00 84 SER A CA 1
ATOM 645 C C . SER A 1 84 ? -11.466 12.565 1.914 1.00 95.00 84 SER A C 1
ATOM 647 O O . SER A 1 84 ? -12.288 11.685 1.667 1.00 95.00 84 SER A O 1
ATOM 649 N N . PHE A 1 85 ? -10.219 12.522 1.444 1.00 96.38 85 PHE A N 1
ATOM 650 C CA . PHE A 1 85 ? -9.674 11.444 0.624 1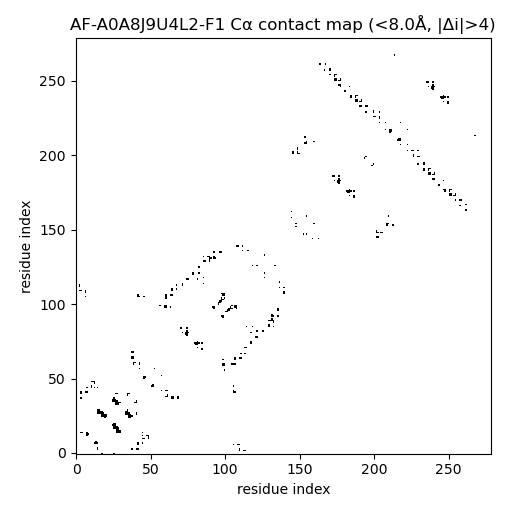.00 96.38 85 PHE A CA 1
ATOM 651 C C . PHE A 1 85 ? -9.682 10.100 1.371 1.00 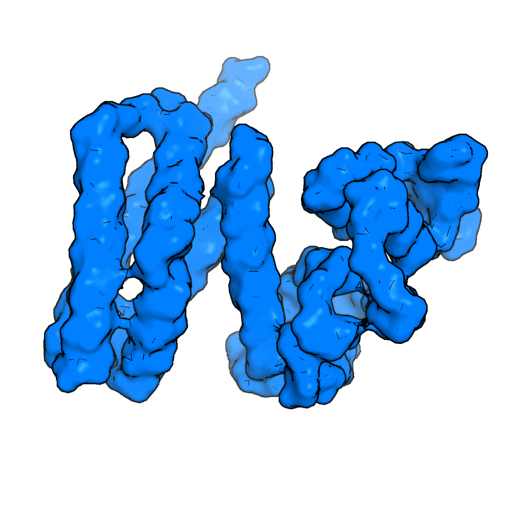96.38 85 PHE A C 1
ATOM 653 O O . PHE A 1 85 ? -10.224 9.113 0.872 1.00 96.38 85 PHE A O 1
ATOM 660 N N . LEU A 1 86 ? -9.175 10.076 2.608 1.00 96.38 86 LEU A N 1
ATOM 661 C CA . LEU A 1 86 ? -9.205 8.894 3.470 1.00 96.38 86 LEU A CA 1
ATOM 662 C C . LEU A 1 86 ? -10.644 8.471 3.802 1.00 96.38 86 LEU A C 1
ATOM 664 O O . LEU A 1 86 ? -10.947 7.285 3.789 1.00 96.38 86 LEU A O 1
ATOM 668 N N . GLN A 1 87 ? -11.570 9.401 4.033 1.00 96.19 87 GLN A N 1
ATOM 669 C CA . GLN A 1 87 ? -12.982 9.061 4.246 1.00 96.19 87 GLN A CA 1
ATOM 670 C C . GLN A 1 87 ? -13.612 8.382 3.022 1.00 96.19 87 GLN A C 1
ATOM 672 O O . GLN A 1 87 ? -14.382 7.434 3.184 1.00 96.19 87 GLN A O 1
ATOM 677 N N . GLY A 1 88 ? -13.262 8.819 1.809 1.00 95.44 88 GLY A N 1
ATOM 678 C CA . GLY A 1 88 ? -13.707 8.182 0.569 1.00 95.44 88 GLY A CA 1
ATOM 679 C C . GLY A 1 88 ? -13.257 6.724 0.471 1.00 95.44 88 GLY A C 1
ATOM 680 O O . GLY A 1 88 ? -14.077 5.835 0.232 1.00 95.44 88 GLY A O 1
ATOM 681 N N . ILE A 1 89 ? -11.976 6.465 0.740 1.00 95.88 89 ILE A N 1
ATOM 682 C CA . ILE A 1 89 ? -11.417 5.106 0.742 1.00 95.88 89 ILE A CA 1
ATOM 683 C C . ILE A 1 89 ? -12.023 4.263 1.876 1.00 95.88 89 ILE A C 1
ATOM 685 O O . ILE A 1 89 ? -12.382 3.107 1.669 1.00 95.88 89 ILE A O 1
ATOM 689 N N . ASN A 1 90 ? -12.216 4.844 3.062 1.00 95.81 90 ASN A N 1
ATOM 690 C CA . ASN A 1 90 ? -12.808 4.158 4.211 1.00 95.81 90 ASN A CA 1
ATOM 691 C C . ASN A 1 90 ? -14.239 3.709 3.934 1.00 95.81 90 ASN A C 1
ATOM 693 O O . ASN A 1 90 ? -14.610 2.594 4.285 1.00 95.81 90 ASN A O 1
ATOM 697 N N . LYS A 1 91 ? -15.020 4.554 3.258 1.00 95.62 91 LYS A N 1
ATOM 698 C CA . LYS A 1 91 ? -16.369 4.204 2.819 1.00 95.62 91 LYS A CA 1
ATOM 699 C C . LYS A 1 91 ? -16.359 3.079 1.786 1.00 95.62 91 LYS A C 1
ATOM 701 O O . LYS A 1 91 ? -17.223 2.212 1.822 1.00 95.62 91 LYS A O 1
ATOM 706 N N . ALA A 1 92 ? -15.392 3.064 0.872 1.00 93.69 92 ALA A N 1
ATOM 707 C CA . ALA A 1 92 ? -15.289 1.978 -0.096 1.00 93.69 92 ALA A CA 1
ATOM 708 C C . ALA A 1 92 ? -14.949 0.628 0.558 1.00 93.69 92 ALA A C 1
ATOM 710 O O . ALA A 1 92 ? -15.501 -0.395 0.163 1.00 93.69 92 ALA A O 1
ATOM 711 N N . LEU A 1 93 ? -14.119 0.645 1.604 1.00 94.19 93 LEU A N 1
ATOM 712 C CA . LEU A 1 93 ? -13.761 -0.529 2.409 1.00 94.19 93 LEU A CA 1
ATOM 713 C C . LEU A 1 93 ? -14.833 -0.930 3.439 1.00 94.19 93 LEU A C 1
ATOM 715 O O . LEU A 1 93 ? -14.650 -1.890 4.183 1.00 94.19 93 LEU A O 1
ATOM 719 N N . GLU A 1 94 ? -15.969 -0.233 3.506 1.00 94.44 94 GLU A N 1
ATOM 720 C CA . GLU A 1 94 ? -17.052 -0.576 4.437 1.00 94.44 94 GLU A CA 1
ATOM 721 C C . GLU A 1 94 ? -17.609 -1.984 4.166 1.00 94.44 94 GLU A C 1
ATOM 723 O O . GLU A 1 94 ? -17.958 -2.718 5.092 1.00 94.44 94 GLU A O 1
ATOM 728 N N . LYS A 1 95 ? -17.663 -2.373 2.885 1.00 90.69 95 LYS A N 1
ATOM 729 C CA . LYS A 1 95 ? -18.252 -3.639 2.417 1.00 90.69 95 LYS A CA 1
ATOM 730 C C . LYS A 1 95 ? -17.231 -4.629 1.863 1.00 90.69 95 LYS A C 1
ATOM 732 O O . LYS A 1 95 ? -17.625 -5.691 1.386 1.00 90.69 95 LYS A O 1
ATOM 737 N N . SER A 1 96 ? -15.946 -4.295 1.898 1.00 91.44 96 SER A N 1
ATOM 738 C CA . SER A 1 96 ? -14.886 -5.130 1.342 1.00 91.44 96 SER A CA 1
ATOM 739 C C . SER A 1 96 ? -13.690 -5.210 2.281 1.00 91.44 96 SER A C 1
ATOM 741 O O . SER A 1 96 ? -13.372 -4.277 3.012 1.00 91.44 96 SER A O 1
ATOM 743 N N . THR A 1 97 ? -13.014 -6.355 2.271 1.00 87.19 97 THR A N 1
ATOM 744 C CA . THR A 1 97 ? -11.791 -6.541 3.067 1.00 87.19 97 THR A CA 1
ATOM 745 C C . THR A 1 97 ? -10.599 -5.829 2.422 1.00 87.19 97 THR A C 1
ATOM 747 O O . THR A 1 97 ? -9.720 -5.317 3.119 1.00 87.19 97 THR A O 1
ATOM 750 N N . TYR A 1 98 ? -10.595 -5.783 1.091 1.00 93.44 98 TYR A N 1
ATOM 751 C CA . TYR A 1 98 ? -9.546 -5.235 0.241 1.00 93.44 98 TYR A CA 1
ATOM 752 C C . TYR A 1 98 ? -10.149 -4.262 -0.778 1.00 93.44 98 TYR A C 1
ATOM 754 O O . TYR A 1 98 ? -11.368 -4.224 -0.988 1.00 93.44 98 TYR A O 1
ATOM 762 N N . LEU A 1 99 ? -9.304 -3.462 -1.426 1.00 92.88 99 LEU A N 1
ATOM 763 C CA . LEU A 1 99 ? -9.750 -2.472 -2.412 1.00 92.88 99 LEU A CA 1
ATOM 764 C C . LEU A 1 99 ? -10.369 -3.136 -3.647 1.00 92.88 99 LEU A C 1
ATOM 766 O O . LEU A 1 99 ? -11.313 -2.616 -4.239 1.00 92.88 99 LEU A O 1
ATOM 770 N N . THR A 1 100 ? -9.902 -4.329 -3.998 1.00 94.56 100 THR A N 1
ATOM 771 C CA . THR A 1 100 ? -10.417 -5.134 -5.114 1.00 94.56 100 THR A CA 1
ATOM 772 C C . THR A 1 100 ? -11.432 -6.189 -4.652 1.00 94.56 100 THR A C 1
ATOM 774 O O . THR A 1 100 ? -11.574 -7.256 -5.250 1.00 94.56 100 THR A O 1
ATOM 777 N N . GLY A 1 101 ? -12.160 -5.896 -3.568 1.00 90.44 101 GLY A N 1
ATOM 778 C CA . GLY A 1 101 ? -13.208 -6.753 -3.018 1.00 90.44 101 GLY A CA 1
ATOM 779 C C . GLY A 1 101 ? -12.691 -7.691 -1.927 1.00 90.44 101 GLY A C 1
ATOM 780 O O . GLY A 1 101 ? -12.223 -7.253 -0.876 1.00 90.44 101 GLY A O 1
ATOM 781 N N . ASN A 1 102 ? -12.813 -8.999 -2.151 1.00 87.44 102 ASN A N 1
ATOM 782 C CA . ASN A 1 102 ? -12.413 -10.029 -1.181 1.00 87.44 102 ASN A CA 1
ATOM 783 C C . ASN A 1 102 ? -11.024 -10.618 -1.452 1.00 87.44 102 ASN A C 1
ATOM 785 O O . ASN A 1 102 ? -10.626 -11.578 -0.797 1.00 87.44 102 ASN A O 1
ATOM 789 N N . TYR A 1 103 ? -10.282 -10.042 -2.397 1.00 88.81 103 TYR A N 1
ATOM 790 C CA . TYR A 1 103 ? -8.985 -10.547 -2.818 1.00 88.81 103 TYR A CA 1
ATOM 791 C C . TYR A 1 103 ? -7.891 -9.553 -2.476 1.00 88.81 103 TYR A C 1
ATOM 793 O O . TYR A 1 103 ? -7.977 -8.384 -2.826 1.00 88.81 103 TYR A O 1
ATOM 801 N N . PHE A 1 104 ? -6.852 -10.039 -1.809 1.00 90.56 104 PHE A N 1
ATOM 802 C CA . PHE A 1 104 ? -5.639 -9.268 -1.600 1.00 90.56 104 PHE A CA 1
ATOM 803 C C . PHE A 1 104 ? -4.860 -9.204 -2.917 1.00 90.56 104 PHE A C 1
ATOM 805 O O . PHE A 1 104 ? -4.544 -10.239 -3.509 1.00 90.56 104 PHE A O 1
ATOM 812 N N . THR A 1 105 ? -4.552 -7.995 -3.377 1.00 94.38 105 THR A N 1
ATOM 813 C CA . THR A 1 105 ? -3.894 -7.747 -4.665 1.00 94.38 105 THR A CA 1
ATOM 814 C C . THR A 1 105 ? -2.722 -6.779 -4.525 1.00 94.38 105 THR A C 1
ATOM 816 O O . THR A 1 105 ? -2.515 -6.154 -3.485 1.00 94.38 105 THR A O 1
ATOM 819 N N . VAL A 1 106 ? -1.959 -6.600 -5.608 1.00 95.00 106 VAL A N 1
ATOM 820 C CA . VAL A 1 106 ? -0.871 -5.607 -5.664 1.00 95.00 106 VAL A CA 1
ATOM 821 C C . VAL A 1 106 ? -1.361 -4.181 -5.366 1.00 95.00 106 VAL A C 1
ATOM 823 O O . VAL A 1 106 ? -0.607 -3.352 -4.855 1.00 95.00 106 VAL A O 1
ATOM 826 N N . THR A 1 107 ? -2.638 -3.900 -5.639 1.00 96.56 107 THR A N 1
ATOM 827 C CA . THR A 1 107 ? -3.275 -2.616 -5.341 1.00 96.56 107 THR A CA 1
ATOM 828 C C . THR A 1 107 ? -3.294 -2.326 -3.854 1.00 96.56 107 THR A C 1
ATOM 830 O O . THR A 1 107 ? -2.998 -1.201 -3.469 1.00 96.56 107 THR A O 1
ATOM 833 N N . ASP A 1 108 ? -3.583 -3.320 -3.017 1.00 94.69 108 ASP A N 1
ATOM 834 C CA . ASP A 1 108 ? -3.626 -3.139 -1.566 1.00 94.69 108 ASP A CA 1
ATOM 835 C C . ASP A 1 108 ? -2.234 -2.821 -1.011 1.00 94.69 108 ASP A C 1
ATOM 837 O O . ASP A 1 108 ? -2.079 -1.959 -0.152 1.00 94.69 108 ASP A O 1
ATOM 841 N N . ILE A 1 109 ? -1.195 -3.441 -1.569 1.00 92.88 109 ILE A N 1
ATOM 842 C CA . ILE A 1 109 ? 0.204 -3.184 -1.200 1.00 92.88 109 ILE A CA 1
ATOM 843 C C . ILE A 1 109 ? 0.605 -1.761 -1.579 1.00 92.88 109 ILE A C 1
ATOM 845 O O . ILE A 1 109 ? 1.164 -1.023 -0.768 1.00 92.88 109 ILE A O 1
ATOM 849 N N . ALA A 1 110 ? 0.298 -1.353 -2.810 1.00 95.62 110 ALA A N 1
ATOM 850 C CA . ALA A 1 110 ? 0.561 0.003 -3.264 1.00 95.62 110 ALA A CA 1
ATOM 851 C C . ALA A 1 110 ? -0.200 1.035 -2.419 1.00 95.62 110 ALA A C 1
ATOM 853 O O . ALA A 1 110 ? 0.378 2.036 -1.994 1.00 95.62 110 ALA A O 1
ATOM 854 N N . ALA A 1 111 ? -1.475 0.762 -2.132 1.00 95.12 111 ALA A N 1
ATOM 855 C CA . ALA A 1 111 ? -2.314 1.604 -1.299 1.00 95.12 111 ALA A CA 1
ATOM 856 C C . ALA A 1 111 ? -1.767 1.713 0.122 1.00 95.12 111 ALA A C 1
ATOM 858 O O . ALA A 1 111 ? -1.659 2.825 0.619 1.00 95.12 111 ALA A O 1
ATOM 859 N N . TYR A 1 112 ? -1.338 0.616 0.749 1.00 93.56 112 TYR A N 1
ATOM 860 C CA . TYR A 1 112 ? -0.706 0.647 2.069 1.00 93.56 112 TYR A CA 1
ATOM 861 C C . TYR A 1 112 ? 0.438 1.664 2.120 1.00 93.56 112 TYR A C 1
ATOM 863 O O . TYR A 1 112 ? 0.427 2.565 2.956 1.00 93.56 112 TYR A O 1
ATOM 871 N N . HIS A 1 113 ? 1.380 1.588 1.177 1.00 92.06 113 HIS A N 1
ATOM 872 C CA . HIS A 1 113 ? 2.542 2.480 1.170 1.00 92.06 113 HIS A CA 1
ATOM 873 C C . HIS A 1 113 ? 2.199 3.946 0.879 1.00 92.06 113 HIS A C 1
ATOM 875 O O . HIS A 1 113 ? 2.956 4.832 1.267 1.00 92.06 113 HIS A O 1
ATOM 881 N N . VAL A 1 114 ? 1.073 4.220 0.218 1.00 93.88 114 VAL A N 1
ATOM 882 C CA . VAL A 1 114 ? 0.613 5.595 -0.021 1.00 93.88 114 VAL A CA 1
ATOM 883 C C . VAL A 1 114 ? -0.221 6.134 1.140 1.00 93.88 114 VAL A C 1
ATOM 885 O O . VAL A 1 114 ? -0.077 7.295 1.518 1.00 93.88 114 VAL A O 1
ATOM 888 N N . LEU A 1 115 ? -1.107 5.314 1.699 1.00 93.44 115 LEU A N 1
ATOM 889 C CA . LEU A 1 115 ? -2.088 5.730 2.697 1.00 93.44 115 LEU A CA 1
ATOM 890 C C . LEU A 1 115 ? -1.504 5.756 4.105 1.00 93.44 115 LEU A C 1
ATOM 892 O O . LEU A 1 115 ? -1.892 6.618 4.889 1.00 93.44 115 LEU A O 1
ATOM 896 N N . TYR A 1 116 ? -0.565 4.864 4.428 1.00 91.31 116 TYR A N 1
ATOM 897 C CA . TYR A 1 116 ? 0.010 4.773 5.769 1.00 91.31 116 TYR A CA 1
ATOM 898 C C . TYR A 1 116 ? 0.596 6.115 6.258 1.00 91.31 116 TYR A C 1
ATOM 900 O O . TYR A 1 116 ? 0.140 6.603 7.295 1.00 91.31 116 TYR A O 1
ATOM 908 N N . PRO A 1 117 ? 1.452 6.820 5.486 1.00 90.94 117 PRO A N 1
ATOM 909 C CA . PRO A 1 117 ? 1.960 8.130 5.903 1.00 90.94 117 PRO A CA 1
ATOM 910 C C . PRO A 1 117 ? 0.879 9.215 6.018 1.00 90.94 117 PRO A C 1
ATOM 912 O O . PRO A 1 117 ? 1.070 10.210 6.712 1.00 90.94 117 PRO A O 1
ATOM 915 N N . LEU A 1 118 ? -0.254 9.078 5.318 1.00 93.38 118 LEU A N 1
ATOM 916 C CA . LEU A 1 118 ? -1.374 10.018 5.438 1.00 93.38 118 LEU A CA 1
ATOM 917 C C . LEU A 1 118 ? -2.145 9.793 6.741 1.00 93.38 118 LEU A C 1
ATOM 919 O O . LEU A 1 118 ? -2.541 10.757 7.393 1.00 93.38 118 LEU A O 1
ATOM 923 N N . ILE A 1 119 ? -2.331 8.530 7.126 1.00 91.75 119 ILE A N 1
ATOM 924 C CA . ILE A 1 119 ? -3.018 8.139 8.362 1.00 91.75 119 ILE A CA 1
ATOM 925 C C . ILE A 1 119 ? -2.204 8.563 9.587 1.00 91.75 119 ILE A C 1
ATOM 927 O O . ILE A 1 119 ? -2.775 9.067 10.549 1.00 91.75 119 ILE A O 1
ATOM 931 N N . GLU A 1 120 ? -0.877 8.426 9.547 1.00 89.38 120 GLU A N 1
ATOM 932 C CA . GLU A 1 120 ? -0.006 8.857 10.651 1.00 89.38 120 GLU A CA 1
ATOM 933 C C . GLU A 1 120 ? -0.071 10.369 10.921 1.00 89.38 120 GLU A C 1
ATOM 935 O O . GLU A 1 120 ? 0.213 10.816 12.030 1.00 89.38 120 GLU A O 1
ATOM 940 N N . ARG A 1 121 ? -0.461 11.171 9.924 1.00 89.69 121 ARG A N 1
ATOM 941 C CA . ARG A 1 121 ? -0.471 12.639 10.017 1.00 89.69 121 ARG A CA 1
ATOM 942 C C . ARG A 1 121 ? -1.784 13.230 10.517 1.00 89.69 121 ARG A C 1
ATOM 944 O O . ARG A 1 121 ? -1.811 14.411 10.861 1.00 89.69 121 ARG A O 1
ATOM 951 N N . ILE A 1 122 ? -2.862 12.452 10.531 1.00 89.50 122 ILE A N 1
ATOM 952 C CA . ILE A 1 122 ? -4.156 12.887 11.070 1.00 89.50 122 ILE A CA 1
ATOM 953 C C . ILE A 1 122 ? -4.254 12.559 12.561 1.00 89.50 122 ILE A C 1
ATOM 955 O O . ILE A 1 122 ? -3.598 11.643 13.062 1.00 89.50 122 ILE A O 1
ATOM 959 N N . SER A 1 123 ? -5.081 13.313 13.285 1.00 89.25 123 SER A N 1
ATOM 960 C CA . SER A 1 123 ? -5.194 13.163 14.738 1.00 89.25 123 SER A CA 1
ATOM 961 C C . SER A 1 123 ? -5.777 11.803 15.137 1.00 89.25 123 SER A C 1
ATOM 963 O O . SER A 1 123 ? -6.556 11.205 14.397 1.00 89.25 123 SER A O 1
ATOM 965 N N . VAL A 1 124 ? -5.458 11.329 16.347 1.00 87.25 124 VAL A N 1
ATOM 966 C CA . VAL A 1 124 ? -5.977 10.051 16.877 1.00 87.25 124 VAL A CA 1
ATOM 967 C C . VAL A 1 124 ? -7.508 9.996 16.816 1.00 87.25 124 VAL A C 1
ATOM 969 O O . VAL A 1 124 ? -8.064 9.006 16.348 1.00 87.25 124 VAL A O 1
ATOM 972 N N . SER A 1 125 ? -8.185 11.088 17.187 1.00 88.00 125 SER A N 1
ATOM 973 C CA . SER A 1 125 ? -9.650 11.186 17.116 1.00 88.00 125 SER A CA 1
ATOM 974 C C . SER A 1 125 ? -10.183 11.065 15.683 1.00 88.00 125 SER A C 1
ATOM 976 O O . SER A 1 125 ? -11.230 10.468 15.451 1.00 88.00 125 SER A O 1
ATOM 978 N N . GLU A 1 126 ? -9.462 11.579 14.687 1.00 88.50 126 GLU A N 1
ATOM 979 C CA . GLU A 1 126 ? -9.856 11.420 13.285 1.00 88.50 126 GLU A CA 1
ATOM 980 C C . GLU A 1 126 ? -9.605 10.004 12.781 1.00 88.50 126 GLU A C 1
ATOM 982 O O . GLU A 1 126 ? -10.427 9.468 12.037 1.00 88.50 126 GLU A O 1
ATOM 987 N N . GLN A 1 127 ? -8.517 9.369 13.217 1.00 88.25 127 GLN A N 1
ATOM 988 C CA . GLN A 1 127 ? -8.241 7.977 12.882 1.00 88.25 127 GLN A CA 1
ATOM 989 C C . GLN A 1 127 ? -9.346 7.040 13.384 1.00 88.25 127 GLN A C 1
ATOM 991 O O . GLN A 1 127 ? -9.678 6.082 12.692 1.00 88.25 127 GLN A O 1
ATOM 996 N N . GLU A 1 128 ? -9.951 7.309 14.545 1.00 86.94 128 GLU A N 1
ATOM 997 C CA . GLU A 1 128 ? -11.085 6.526 15.065 1.00 86.94 128 GLU A CA 1
ATOM 998 C C . GLU A 1 128 ? -12.288 6.517 14.111 1.00 86.94 128 GLU A C 1
ATOM 1000 O O . GLU A 1 128 ? -13.020 5.533 14.056 1.00 86.94 128 GLU A O 1
ATOM 1005 N N . SER A 1 129 ? -12.462 7.564 13.296 1.00 90.31 129 SER A N 1
ATOM 1006 C CA . SER A 1 129 ? -13.511 7.609 12.267 1.00 90.31 129 SER A CA 1
ATOM 1007 C C . SER A 1 129 ? -13.182 6.799 11.000 1.00 90.31 129 SER A C 1
ATOM 1009 O O . SER A 1 129 ? -14.041 6.619 10.138 1.00 90.31 129 SER A O 1
ATOM 1011 N N . LEU A 1 130 ? -11.953 6.280 10.885 1.00 92.06 130 LEU A N 1
ATOM 1012 C CA . LEU A 1 130 ? -11.426 5.562 9.718 1.00 92.06 130 LEU A CA 1
ATOM 1013 C C . LEU A 1 130 ? -11.202 4.066 10.004 1.00 92.06 130 LEU A C 1
ATOM 1015 O O . LEU A 1 130 ? -10.182 3.486 9.624 1.00 92.06 130 LEU A O 1
ATOM 1019 N N . LEU A 1 131 ? -12.160 3.435 10.688 1.00 90.25 131 LEU A N 1
ATOM 1020 C CA . LEU A 1 131 ? -12.060 2.048 11.161 1.00 90.25 131 LEU A CA 1
ATOM 1021 C C . LEU A 1 131 ? -11.718 1.035 10.055 1.00 90.25 131 LEU A C 1
ATOM 1023 O O . LEU A 1 131 ? -10.910 0.134 10.281 1.00 90.25 131 LEU A O 1
ATOM 1027 N N . HIS A 1 132 ? -12.307 1.171 8.864 1.00 90.88 132 HIS A N 1
ATOM 1028 C CA . HIS A 1 132 ? -12.121 0.211 7.773 1.00 90.88 132 HIS A CA 1
ATOM 1029 C C . HIS A 1 132 ? -10.728 0.318 7.157 1.00 90.88 132 HIS A C 1
ATOM 1031 O O . HIS A 1 132 ? -10.087 -0.705 6.916 1.00 90.88 132 HIS A O 1
ATOM 1037 N N . ILE A 1 133 ? -10.221 1.542 6.983 1.00 88.31 133 ILE A N 1
ATOM 1038 C CA . ILE A 1 133 ? -8.837 1.755 6.547 1.00 88.31 133 ILE A CA 1
ATOM 1039 C C . ILE A 1 133 ? -7.859 1.236 7.589 1.00 88.31 133 ILE A C 1
ATOM 1041 O O . ILE A 1 133 ? -6.934 0.525 7.214 1.00 88.31 133 ILE A O 1
ATOM 1045 N N . LYS A 1 134 ? -8.046 1.552 8.879 1.00 84.62 134 LYS A N 1
ATOM 1046 C CA . LYS A 1 134 ? -7.130 1.072 9.928 1.00 84.62 134 LYS A CA 1
ATOM 1047 C C . LYS A 1 134 ? -7.063 -0.449 9.938 1.00 84.62 134 LYS A C 1
ATOM 1049 O O . LYS A 1 134 ? -5.974 -1.006 9.861 1.00 84.62 134 LYS A O 1
ATOM 1054 N N . LYS A 1 135 ? -8.223 -1.113 9.921 1.00 81.06 135 LYS A N 1
ATOM 1055 C CA . LYS A 1 135 ? -8.308 -2.575 9.846 1.00 81.06 135 LYS A CA 1
ATOM 1056 C C . LYS A 1 135 ? -7.597 -3.128 8.609 1.00 81.06 135 LYS A C 1
ATOM 1058 O O . LYS A 1 135 ? -6.882 -4.122 8.715 1.00 81.06 135 LYS A O 1
ATOM 1063 N N . ASN A 1 136 ? -7.803 -2.512 7.444 1.00 87.12 136 ASN A N 1
ATOM 1064 C CA . ASN A 1 136 ? -7.141 -2.921 6.210 1.00 87.12 136 ASN A CA 1
ATOM 1065 C C . ASN A 1 136 ? -5.618 -2.759 6.341 1.00 87.12 136 ASN A C 1
ATOM 1067 O O . ASN A 1 136 ? -4.903 -3.744 6.226 1.00 87.12 136 ASN A O 1
ATOM 1071 N N . VAL A 1 137 ? -5.127 -1.574 6.700 1.00 82.19 137 VAL A N 1
ATOM 1072 C CA . VAL A 1 137 ? -3.696 -1.268 6.864 1.00 82.19 137 VAL A CA 1
ATOM 1073 C C . VAL A 1 137 ? -3.010 -2.191 7.876 1.00 82.19 137 VAL A C 1
ATOM 1075 O O . VAL A 1 137 ? -1.949 -2.736 7.578 1.00 82.19 137 VAL A O 1
ATOM 1078 N N . GLU A 1 138 ? -3.619 -2.427 9.038 1.00 78.81 138 GLU A N 1
ATOM 1079 C CA . GLU A 1 138 ? -3.100 -3.352 10.054 1.00 78.81 138 GLU A CA 1
ATOM 1080 C C . GLU A 1 138 ? -3.065 -4.802 9.537 1.00 78.81 138 GLU A C 1
ATOM 1082 O O . GLU A 1 138 ? -2.079 -5.521 9.730 1.00 78.81 138 GLU A O 1
ATOM 1087 N N . GLY A 1 139 ? -4.112 -5.227 8.822 1.00 76.50 139 GLY A N 1
ATOM 1088 C CA . GLY A 1 139 ? -4.162 -6.534 8.169 1.00 76.50 139 GLY A CA 1
ATOM 1089 C C . GLY A 1 139 ? -3.074 -6.702 7.104 1.00 76.50 139 GLY A C 1
ATOM 1090 O O . GLY A 1 139 ? -2.395 -7.731 7.068 1.00 76.50 139 GLY A O 1
ATOM 1091 N N . LEU A 1 140 ? -2.859 -5.679 6.272 1.00 75.56 140 LEU A N 1
ATOM 1092 C CA . LEU A 1 140 ? -1.822 -5.664 5.239 1.00 75.56 140 LEU A CA 1
ATOM 1093 C C . LEU A 1 140 ? -0.421 -5.712 5.853 1.00 75.56 140 LEU A C 1
ATOM 1095 O O . LEU A 1 140 ? 0.407 -6.495 5.389 1.00 75.56 140 LEU A O 1
ATOM 1099 N N . ALA A 1 141 ? -0.168 -4.963 6.930 1.00 76.44 141 ALA A N 1
ATOM 1100 C CA . ALA A 1 141 ? 1.104 -5.010 7.649 1.00 76.44 141 ALA A CA 1
ATOM 1101 C C . ALA A 1 141 ? 1.422 -6.434 8.141 1.00 76.44 141 ALA A C 1
ATOM 1103 O O . ALA A 1 141 ? 2.530 -6.932 7.929 1.00 76.44 141 ALA A O 1
ATOM 1104 N N . SER A 1 142 ? 0.435 -7.140 8.709 1.00 71.44 142 SER A N 1
ATOM 1105 C CA . SER A 1 142 ? 0.608 -8.540 9.127 1.00 71.44 142 SER A CA 1
ATOM 1106 C C . SER A 1 142 ? 0.935 -9.466 7.949 1.00 71.44 142 SER A C 1
ATOM 1108 O O . SER A 1 142 ? 1.846 -10.290 8.045 1.00 71.44 142 SER A O 1
ATOM 1110 N N . ILE A 1 143 ? 0.238 -9.321 6.816 1.00 69.94 143 ILE A N 1
ATOM 1111 C CA . ILE A 1 143 ? 0.479 -10.134 5.613 1.00 69.94 143 ILE A CA 1
ATOM 1112 C C . ILE A 1 143 ? 1.883 -9.879 5.051 1.00 69.94 143 ILE A C 1
ATOM 1114 O O . ILE A 1 143 ? 2.607 -10.832 4.755 1.00 69.94 143 ILE A O 1
ATOM 1118 N N . ILE A 1 144 ? 2.296 -8.614 4.947 1.00 67.19 144 ILE A N 1
ATOM 1119 C CA . ILE A 1 144 ? 3.623 -8.225 4.449 1.00 67.19 144 ILE A CA 1
ATOM 1120 C C . ILE A 1 144 ? 4.723 -8.835 5.329 1.00 67.19 144 ILE A C 1
ATOM 1122 O O . ILE A 1 144 ? 5.677 -9.412 4.802 1.00 67.19 144 ILE A O 1
ATOM 1126 N N . LEU A 1 145 ? 4.565 -8.793 6.655 1.00 67.31 145 LEU A N 1
ATOM 1127 C CA . LEU A 1 145 ? 5.507 -9.412 7.593 1.00 67.31 145 LEU A CA 1
ATOM 1128 C C . LEU A 1 145 ? 5.588 -10.937 7.419 1.00 67.31 145 LEU A C 1
ATOM 1130 O O . LEU A 1 145 ? 6.687 -11.493 7.357 1.00 67.31 145 LEU A O 1
ATOM 1134 N N . ARG A 1 146 ? 4.449 -11.626 7.261 1.00 63.25 146 ARG A N 1
ATOM 1135 C CA . ARG A 1 146 ? 4.418 -13.083 7.015 1.00 63.25 146 ARG A CA 1
ATOM 1136 C C . ARG A 1 146 ? 5.118 -13.465 5.711 1.00 63.25 146 ARG A C 1
ATOM 1138 O O . ARG A 1 146 ? 5.833 -14.466 5.659 1.00 63.25 146 ARG A O 1
ATOM 1145 N N . LEU A 1 147 ? 4.931 -12.678 4.654 1.00 61.19 147 LEU A N 1
ATOM 1146 C CA . LEU A 1 147 ? 5.553 -12.933 3.352 1.00 61.19 147 LEU A CA 1
ATOM 1147 C C . LEU A 1 147 ? 7.062 -12.648 3.368 1.00 61.19 147 LEU A C 1
ATOM 1149 O O . LEU A 1 147 ? 7.840 -13.414 2.791 1.00 61.19 147 LEU A O 1
ATOM 1153 N N . ALA A 1 148 ? 7.500 -11.623 4.103 1.00 58.78 148 ALA A N 1
ATOM 1154 C CA . ALA A 1 148 ? 8.919 -11.380 4.362 1.00 58.78 148 ALA A CA 1
ATOM 1155 C C . ALA A 1 148 ? 9.572 -12.537 5.148 1.00 58.78 148 ALA A C 1
ATOM 1157 O O . ALA A 1 148 ? 10.712 -12.916 4.877 1.00 58.78 148 ALA A O 1
ATOM 1158 N N . ALA A 1 149 ? 8.839 -13.161 6.076 1.00 58.75 149 ALA A N 1
ATOM 1159 C CA . ALA A 1 149 ? 9.315 -14.340 6.799 1.00 58.75 149 ALA A CA 1
ATOM 1160 C C . ALA A 1 149 ? 9.455 -15.571 5.887 1.00 58.75 149 ALA A C 1
ATOM 1162 O O . ALA A 1 149 ? 10.487 -16.246 5.900 1.00 58.75 149 ALA A O 1
ATOM 1163 N N . LYS A 1 150 ? 8.456 -15.851 5.042 1.00 53.06 150 LYS A N 1
ATOM 1164 C CA . LYS A 1 150 ? 8.462 -17.038 4.168 1.00 53.06 150 LYS A CA 1
ATOM 1165 C C . LYS A 1 150 ? 9.511 -16.987 3.055 1.00 53.06 150 LYS A C 1
ATOM 1167 O O . LYS A 1 150 ? 10.060 -18.022 2.702 1.00 53.06 150 LYS A O 1
ATOM 1172 N N . SER A 1 151 ? 9.836 -15.806 2.535 1.00 48.50 151 SER A N 1
ATOM 1173 C CA . SER A 1 151 ? 10.737 -15.644 1.379 1.00 48.50 151 SER A CA 1
ATOM 1174 C C . SER A 1 151 ? 12.226 -15.884 1.666 1.00 48.50 151 SER A C 1
ATOM 1176 O O . SER A 1 151 ? 13.038 -15.797 0.751 1.00 48.50 151 SER A O 1
ATOM 1178 N N . GLY A 1 152 ? 12.628 -16.171 2.911 1.00 43.81 152 GLY A N 1
ATOM 1179 C CA . GLY A 1 152 ? 14.042 -16.403 3.256 1.00 43.81 152 GLY A CA 1
ATOM 1180 C C . GLY A 1 152 ? 14.951 -15.173 3.094 1.00 43.81 152 GLY A C 1
ATOM 1181 O O . GLY A 1 152 ? 16.120 -15.221 3.469 1.00 43.81 152 GLY A O 1
ATOM 1182 N N . THR A 1 153 ? 14.433 -14.060 2.569 1.00 42.03 153 THR A N 1
ATOM 1183 C CA . THR A 1 153 ? 15.191 -12.832 2.347 1.00 42.03 153 THR A CA 1
ATOM 1184 C C . THR A 1 153 ? 15.557 -12.185 3.675 1.00 42.03 153 THR A C 1
ATOM 1186 O O . THR A 1 153 ? 14.729 -12.068 4.582 1.00 42.03 153 THR A O 1
ATOM 1189 N N . THR A 1 154 ? 16.809 -11.747 3.793 1.00 43.91 154 THR A N 1
ATOM 1190 C CA . THR A 1 154 ? 17.279 -10.932 4.912 1.00 43.91 154 THR A CA 1
ATOM 1191 C C . THR A 1 154 ? 16.434 -9.661 4.990 1.00 43.91 154 THR A C 1
ATOM 1193 O O . THR A 1 154 ? 16.428 -8.854 4.061 1.00 43.91 154 THR A O 1
ATOM 1196 N N . MET A 1 155 ? 15.717 -9.470 6.101 1.00 44.19 155 MET A N 1
ATOM 1197 C CA . MET A 1 155 ? 14.846 -8.305 6.296 1.00 44.19 155 MET A CA 1
ATOM 1198 C C . MET A 1 155 ? 15.628 -7.011 6.079 1.00 44.19 155 MET A C 1
ATOM 1200 O O . MET A 1 155 ? 16.622 -6.790 6.765 1.00 44.19 155 MET A O 1
ATOM 1204 N N . SER A 1 156 ? 15.245 -6.161 5.126 1.00 52.00 156 SER A N 1
ATOM 1205 C CA . SER A 1 156 ? 15.896 -4.856 4.944 1.00 52.00 156 SER A CA 1
ATOM 1206 C C . SER A 1 156 ? 15.735 -3.984 6.191 1.00 52.00 156 SER A C 1
ATOM 1208 O O . SER A 1 156 ? 14.823 -4.203 6.979 1.00 52.00 156 SER A O 1
ATOM 1210 N N . GLN A 1 157 ? 16.587 -2.970 6.354 1.00 45.34 157 GLN A N 1
ATOM 1211 C CA . GLN A 1 157 ? 16.524 -2.021 7.478 1.00 45.34 157 GLN A CA 1
ATOM 1212 C C . GLN A 1 157 ? 15.112 -1.423 7.654 1.00 45.34 157 GLN A C 1
ATOM 1214 O O . GLN A 1 157 ? 14.606 -1.331 8.763 1.00 45.34 157 GLN A O 1
ATOM 1219 N N . GLU A 1 158 ? 14.425 -1.156 6.541 1.00 45.25 158 GLU A N 1
ATOM 1220 C CA . GLU A 1 158 ? 13.021 -0.725 6.493 1.00 45.25 158 GLU A CA 1
ATOM 1221 C C . GLU A 1 158 ? 12.022 -1.785 7.003 1.00 45.25 158 GLU A C 1
ATOM 1223 O O . GLU A 1 158 ? 11.068 -1.456 7.695 1.00 45.25 158 GLU A O 1
ATOM 1228 N N . GLN A 1 159 ? 12.249 -3.075 6.729 1.00 47.84 159 GLN A N 1
ATOM 1229 C CA . GLN A 1 159 ? 11.409 -4.158 7.258 1.00 47.84 159 GLN A CA 1
ATOM 1230 C C . GLN A 1 159 ? 11.645 -4.352 8.760 1.00 47.84 159 GLN A C 1
ATOM 1232 O O . GLN A 1 159 ? 10.705 -4.649 9.490 1.00 47.84 159 GLN A O 1
ATOM 1237 N N . THR A 1 160 ? 12.878 -4.154 9.236 1.00 50.75 160 THR A N 1
ATOM 1238 C CA . THR A 1 160 ? 13.192 -4.132 10.671 1.00 50.75 160 THR A CA 1
ATOM 1239 C C . THR A 1 160 ? 12.514 -2.953 11.367 1.00 50.75 160 THR A C 1
ATOM 1241 O O . THR A 1 160 ? 11.950 -3.136 12.442 1.00 50.75 160 THR A O 1
ATOM 1244 N N . LEU A 1 161 ? 12.512 -1.773 10.739 1.00 48.91 161 LEU A N 1
ATOM 1245 C CA . LEU A 1 161 ? 11.816 -0.590 11.243 1.00 48.91 161 LEU A CA 1
ATOM 1246 C C . LEU A 1 161 ? 10.299 -0.814 11.310 1.00 48.91 161 LEU A C 1
ATOM 1248 O O . LEU A 1 161 ? 9.691 -0.515 12.330 1.00 48.91 161 LEU A O 1
ATOM 1252 N N . LEU A 1 162 ? 9.701 -1.425 10.283 1.00 49.53 162 LEU A N 1
ATOM 1253 C CA . LEU A 1 162 ? 8.279 -1.787 10.284 1.00 49.53 162 LEU A CA 1
ATOM 1254 C C . LEU A 1 162 ? 7.943 -2.817 11.372 1.00 49.53 162 LEU A C 1
ATOM 1256 O O . LEU A 1 162 ? 6.920 -2.689 12.039 1.00 49.53 162 LEU A O 1
ATOM 1260 N N . SER A 1 163 ? 8.807 -3.810 11.604 1.00 50.09 163 SER A N 1
ATOM 1261 C CA . SER A 1 163 ? 8.648 -4.735 12.734 1.00 50.09 163 SER A CA 1
ATOM 1262 C C . SER A 1 163 ? 8.770 -4.031 14.085 1.00 50.09 163 SER A C 1
ATOM 1264 O O . SER A 1 163 ? 8.048 -4.379 15.015 1.00 50.09 163 SER A O 1
ATOM 1266 N N . TYR A 1 164 ? 9.651 -3.037 14.202 1.00 51.62 164 TYR A N 1
ATOM 1267 C CA . TYR A 1 164 ? 9.798 -2.227 15.409 1.00 51.62 164 TYR A CA 1
ATOM 1268 C C . TYR A 1 164 ? 8.550 -1.367 15.666 1.00 51.62 164 TYR A C 1
ATOM 1270 O O . TYR A 1 164 ? 7.981 -1.433 16.752 1.00 51.62 164 TYR A O 1
ATOM 1278 N N . GLN A 1 165 ? 8.050 -0.662 14.648 1.00 52.31 165 GLN A N 1
ATOM 1279 C CA . GLN A 1 165 ? 6.805 0.115 14.720 1.00 52.31 165 GLN A CA 1
ATOM 1280 C C . GLN A 1 165 ? 5.597 -0.771 15.057 1.00 52.31 165 GLN A C 1
ATOM 1282 O O . GLN A 1 165 ? 4.738 -0.396 15.853 1.00 52.31 165 GLN A O 1
ATOM 1287 N N . TRP A 1 166 ? 5.556 -1.991 14.514 1.00 59.19 166 TRP A N 1
ATOM 1288 C CA . TRP A 1 166 ? 4.526 -2.971 14.847 1.00 59.19 166 TRP A CA 1
ATOM 1289 C C . TRP A 1 166 ? 4.593 -3.409 16.317 1.00 59.19 166 TRP A C 1
ATOM 1291 O O . TRP A 1 166 ? 3.560 -3.475 16.983 1.00 59.19 166 TRP A O 1
ATOM 1301 N N . LEU A 1 167 ? 5.795 -3.651 16.854 1.00 52.16 167 LEU A N 1
ATOM 1302 C CA . LEU A 1 167 ? 5.989 -3.969 18.273 1.00 52.16 167 LEU A CA 1
ATOM 1303 C C . LEU A 1 167 ? 5.612 -2.794 19.189 1.00 52.16 167 LEU A C 1
ATOM 1305 O O . LEU A 1 167 ? 4.971 -3.020 20.215 1.00 52.16 167 LEU A O 1
ATOM 1309 N N . GLU A 1 168 ? 5.939 -1.554 18.816 1.00 53.66 168 GLU A N 1
ATOM 1310 C CA . GLU A 1 168 ? 5.524 -0.354 19.558 1.00 53.66 168 GLU A CA 1
ATOM 1311 C C . GLU A 1 168 ? 4.001 -0.183 19.557 1.00 53.66 168 GLU A C 1
ATOM 1313 O O . GLU A 1 168 ? 3.410 0.090 20.602 1.00 53.66 168 GLU A O 1
ATOM 1318 N N . HIS A 1 169 ? 3.340 -0.420 18.422 1.00 53.44 169 HIS A N 1
ATOM 1319 C CA . HIS A 1 169 ? 1.880 -0.390 18.341 1.00 53.44 169 HIS A CA 1
ATOM 1320 C C . HIS A 1 169 ? 1.238 -1.495 19.186 1.00 53.44 169 HIS A C 1
ATOM 1322 O O . HIS A 1 169 ? 0.272 -1.230 19.899 1.00 53.44 169 HIS A O 1
ATOM 1328 N N . ILE A 1 170 ? 1.789 -2.714 19.184 1.00 56.81 170 ILE A N 1
ATOM 1329 C CA . ILE A 1 170 ? 1.325 -3.791 20.071 1.00 56.81 170 ILE A CA 1
ATOM 1330 C C . ILE A 1 170 ? 1.492 -3.405 21.539 1.00 56.81 170 ILE A C 1
ATOM 1332 O O . ILE A 1 170 ? 0.572 -3.635 22.320 1.00 56.81 170 ILE A O 1
ATOM 1336 N N . ALA A 1 171 ? 2.620 -2.805 21.925 1.00 52.56 171 ALA A N 1
ATOM 1337 C CA . ALA A 1 171 ? 2.849 -2.349 23.294 1.00 52.56 171 ALA A CA 1
ATOM 1338 C C . ALA A 1 171 ? 1.875 -1.222 23.687 1.00 52.56 171 ALA A C 1
ATOM 1340 O O . ALA A 1 171 ? 1.281 -1.248 24.766 1.00 52.56 171 ALA A O 1
ATOM 1341 N N . MET A 1 172 ? 1.632 -0.267 22.786 1.00 64.38 172 MET A N 1
ATOM 1342 C CA . MET A 1 172 ? 0.647 0.798 22.979 1.00 64.38 172 MET A CA 1
ATOM 1343 C C . MET A 1 172 ? -0.767 0.230 23.177 1.00 64.38 172 MET A C 1
ATOM 1345 O O . MET A 1 172 ? -1.461 0.608 24.125 1.00 64.38 172 MET A O 1
ATOM 1349 N N . TYR A 1 173 ? -1.189 -0.709 22.328 1.00 54.16 173 TYR A N 1
ATOM 1350 C CA . TYR A 1 173 ? -2.494 -1.355 22.447 1.00 54.16 173 TYR A CA 1
ATOM 1351 C C . TYR A 1 173 ? -2.585 -2.263 23.683 1.00 54.16 173 TYR A C 1
ATOM 1353 O O . TYR A 1 173 ? -3.615 -2.272 24.354 1.00 54.16 173 TYR A O 1
ATOM 1361 N N . ALA A 1 174 ? -1.510 -2.952 24.072 1.00 55.38 174 ALA A N 1
ATOM 1362 C CA . ALA A 1 174 ? -1.459 -3.696 25.329 1.00 55.38 174 ALA A CA 1
ATOM 1363 C C . ALA A 1 174 ? -1.656 -2.767 26.542 1.0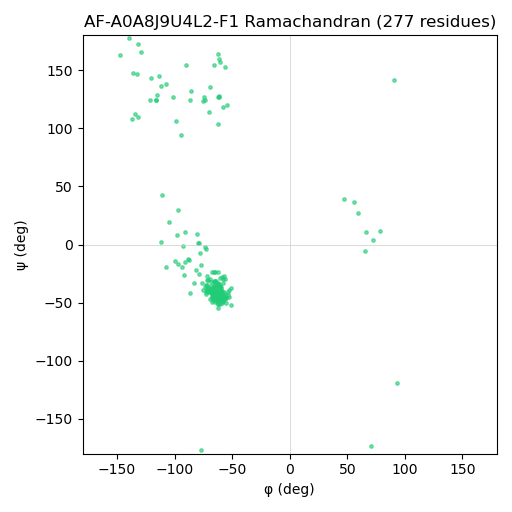0 55.38 174 ALA A C 1
ATOM 1365 O O . ALA A 1 174 ? -2.407 -3.100 27.458 1.00 55.38 174 ALA A O 1
ATOM 1366 N N . ASN A 1 175 ? -1.072 -1.565 26.521 1.00 56.62 175 ASN A N 1
ATOM 1367 C CA . ASN A 1 175 ? -1.272 -0.557 27.565 1.00 56.62 175 ASN A CA 1
ATOM 1368 C C . ASN A 1 175 ? -2.709 -0.022 27.624 1.00 56.62 175 ASN A C 1
ATOM 1370 O O . ASN A 1 175 ? -3.265 0.135 28.713 1.00 56.62 175 ASN A O 1
ATOM 1374 N N . GLN A 1 176 ? -3.354 0.189 26.475 1.00 59.97 176 GLN A N 1
ATOM 1375 C CA . GLN A 1 176 ? -4.781 0.531 26.425 1.00 59.97 176 GLN A CA 1
ATOM 1376 C C . GLN A 1 176 ? -5.669 -0.625 26.917 1.00 59.97 176 GLN A C 1
ATOM 1378 O O . GLN A 1 176 ? -6.657 -0.409 27.619 1.00 59.97 176 GLN A O 1
ATOM 1383 N N . ALA A 1 177 ? -5.295 -1.869 26.622 1.00 54.91 177 ALA A N 1
ATOM 1384 C CA . ALA A 1 177 ? -5.985 -3.060 27.110 1.00 54.91 177 ALA A CA 1
ATOM 1385 C C . ALA A 1 177 ? -5.874 -3.228 28.633 1.00 54.91 177 ALA A C 1
ATOM 1387 O O . ALA A 1 177 ? -6.820 -3.680 29.274 1.00 54.91 177 ALA A O 1
ATOM 1388 N N . ILE A 1 178 ? -4.769 -2.806 29.253 1.00 59.31 178 ILE A N 1
ATOM 1389 C CA . ILE A 1 178 ? -4.608 -2.846 30.718 1.00 59.31 178 ILE A CA 1
ATOM 1390 C C . ILE A 1 178 ? -5.61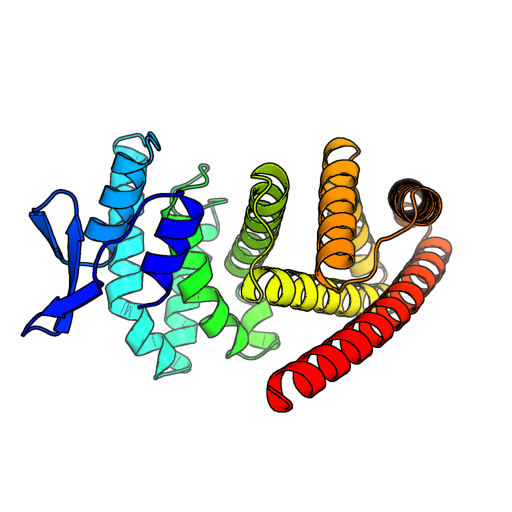8 -1.932 31.434 1.00 59.31 178 ILE A C 1
ATOM 1392 O O . ILE A 1 178 ? -6.027 -2.231 32.563 1.00 59.31 178 ILE A O 1
ATOM 1396 N N . THR A 1 179 ? -6.021 -0.826 30.803 1.00 61.66 179 THR A N 1
ATOM 1397 C CA . THR A 1 179 ? -6.923 0.174 31.397 1.00 61.66 179 THR A CA 1
ATOM 1398 C C . THR A 1 179 ? -8.389 -0.013 30.997 1.00 61.66 179 THR A C 1
ATOM 1400 O O . THR A 1 179 ? -9.266 0.484 31.703 1.00 61.66 179 THR A O 1
ATOM 1403 N N . ASN A 1 180 ? -8.680 -0.776 29.936 1.00 68.75 180 ASN A N 1
ATOM 1404 C CA . ASN A 1 180 ? -10.034 -1.016 29.434 1.00 68.75 180 ASN A CA 1
ATOM 1405 C C . ASN A 1 180 ? -10.295 -2.512 29.172 1.00 68.75 180 ASN A C 1
ATOM 1407 O O . ASN A 1 180 ? -9.806 -3.088 28.202 1.00 68.75 180 ASN A O 1
ATOM 1411 N N . SER A 1 181 ? -11.135 -3.135 30.004 1.00 60.72 181 SER A N 1
ATOM 1412 C CA . SER A 1 181 ? -11.441 -4.573 29.944 1.00 60.72 181 SER A CA 1
ATOM 1413 C C . SER A 1 181 ? -12.172 -5.013 28.669 1.00 60.72 181 SER A C 1
ATOM 1415 O O . SER A 1 181 ? -11.950 -6.129 28.196 1.00 60.72 181 SER A O 1
ATOM 1417 N N . ASN A 1 182 ? -13.007 -4.151 28.080 1.00 60.91 182 ASN A N 1
ATOM 1418 C CA . ASN A 1 182 ? -13.687 -4.447 26.816 1.00 60.91 182 ASN A CA 1
ATOM 1419 C C . ASN A 1 182 ? -12.697 -4.422 25.646 1.00 60.91 182 ASN A C 1
ATOM 1421 O O . ASN A 1 182 ? -12.739 -5.295 24.780 1.00 60.91 182 ASN A O 1
ATOM 1425 N N . PHE A 1 183 ? -11.764 -3.466 25.659 1.00 56.88 183 PHE A N 1
ATOM 1426 C CA . PHE A 1 183 ? -10.676 -3.406 24.685 1.00 56.88 183 PHE A CA 1
ATOM 1427 C C . PHE A 1 183 ? -9.708 -4.586 24.846 1.00 56.88 183 PHE A C 1
ATOM 1429 O O . PHE A 1 183 ? -9.305 -5.187 23.854 1.00 56.88 183 PHE A O 1
ATOM 1436 N N . ALA A 1 184 ? -9.411 -4.989 26.087 1.00 56.38 184 ALA A N 1
ATOM 1437 C CA . ALA A 1 184 ? -8.548 -6.129 26.383 1.00 56.38 184 ALA A CA 1
ATOM 1438 C C . ALA A 1 184 ? -9.029 -7.423 25.736 1.00 56.38 184 ALA A C 1
ATOM 1440 O O . ALA A 1 184 ? -8.229 -8.161 25.170 1.00 56.38 184 ALA A O 1
ATOM 1441 N N . LYS A 1 185 ? -10.337 -7.688 25.782 1.00 60.75 185 LYS A N 1
ATOM 1442 C CA . LYS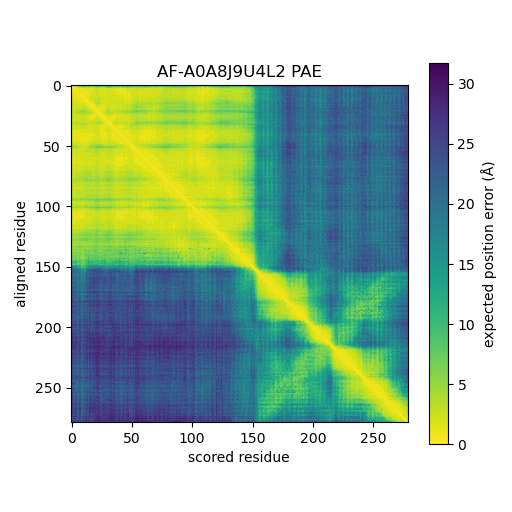 A 1 185 ? -10.913 -8.902 25.202 1.00 60.75 185 LYS A CA 1
ATOM 1443 C C . LYS A 1 185 ? -10.756 -8.933 23.680 1.00 60.75 185 LYS A C 1
ATOM 1445 O O . LYS A 1 185 ? -10.309 -9.941 23.139 1.00 60.75 185 LYS A O 1
ATOM 1450 N N . SER A 1 186 ? -11.047 -7.819 23.007 1.00 59.25 186 SER A N 1
ATOM 1451 C CA . SER A 1 186 ? -10.865 -7.679 21.556 1.00 59.25 186 SER A CA 1
ATOM 1452 C C . SER A 1 186 ? -9.392 -7.772 21.153 1.00 59.25 186 SER A C 1
ATOM 1454 O O . SER A 1 186 ? -9.055 -8.493 20.217 1.00 59.25 186 SER A O 1
ATOM 1456 N N . PHE A 1 187 ? -8.506 -7.104 21.895 1.00 55.66 187 PHE A N 1
ATOM 1457 C CA . PHE A 1 187 ? -7.063 -7.150 21.671 1.00 55.66 187 PHE A CA 1
ATOM 1458 C C . PHE A 1 187 ? -6.509 -8.568 21.839 1.00 55.66 187 PHE A C 1
ATOM 1460 O O . PHE A 1 187 ? -5.804 -9.056 20.962 1.00 55.66 187 PHE A O 1
ATOM 1467 N N . LEU A 1 188 ? -6.884 -9.273 22.910 1.00 60.06 188 LEU A N 1
ATOM 1468 C CA . LEU A 1 188 ? -6.476 -10.659 23.149 1.00 60.06 188 LEU A CA 1
ATOM 1469 C C . LEU A 1 188 ? -7.006 -11.613 22.078 1.00 60.06 188 LEU A C 1
ATOM 1471 O O . LEU A 1 188 ? -6.299 -12.538 21.691 1.00 60.06 188 LEU A O 1
ATOM 1475 N N . GLN A 1 189 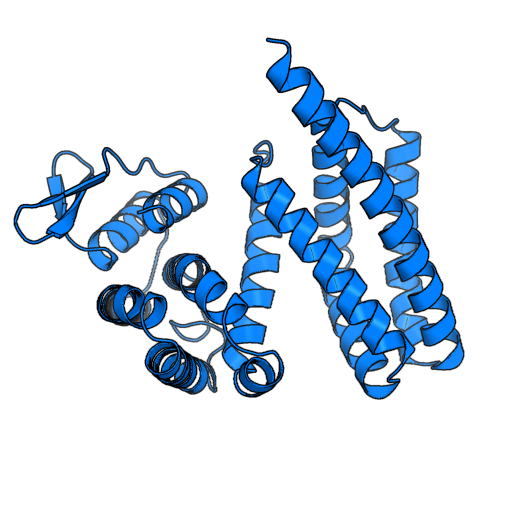? -8.213 -11.388 21.558 1.00 62.75 189 GLN A N 1
ATOM 1476 C CA . GLN A 1 189 ? -8.775 -12.210 20.488 1.00 62.75 189 GLN A CA 1
ATOM 1477 C C . GLN A 1 189 ? -8.031 -12.010 19.157 1.00 62.75 189 GLN A C 1
ATOM 1479 O O . GLN A 1 189 ? -7.741 -12.984 18.458 1.00 62.75 189 GLN A O 1
ATOM 1484 N N . VAL A 1 190 ? -7.634 -10.773 18.845 1.00 56.66 190 VAL A N 1
ATOM 1485 C CA . VAL A 1 190 ? -6.749 -10.464 17.709 1.00 56.66 190 VAL A CA 1
ATOM 1486 C C . VAL A 1 190 ? -5.363 -11.078 17.917 1.00 56.66 190 VAL A C 1
ATOM 1488 O O . VAL A 1 190 ? -4.859 -11.745 17.017 1.00 56.66 190 VAL A O 1
ATOM 1491 N N . LEU A 1 191 ? -4.778 -10.933 19.110 1.00 58.22 191 LEU A N 1
ATOM 1492 C CA . LEU A 1 191 ? -3.472 -11.498 19.455 1.00 58.22 191 LEU A CA 1
ATOM 1493 C C . LEU A 1 191 ? -3.472 -13.029 19.331 1.00 58.22 191 LEU A C 1
ATOM 1495 O O . LEU A 1 191 ? -2.554 -13.598 18.761 1.00 58.22 191 LEU A O 1
ATOM 1499 N N . THR A 1 192 ? -4.532 -13.690 19.794 1.00 59.12 192 THR A N 1
ATOM 1500 C CA . THR A 1 192 ? -4.697 -15.150 19.697 1.00 59.12 192 THR A CA 1
ATOM 1501 C C . THR A 1 192 ? -4.826 -15.599 18.242 1.00 59.12 192 THR A C 1
ATOM 1503 O O . THR A 1 192 ? -4.214 -16.583 17.847 1.00 59.12 192 THR A O 1
ATOM 1506 N N . THR A 1 193 ? -5.554 -14.843 17.415 1.00 57.94 193 THR A N 1
ATOM 1507 C CA . THR A 1 193 ? -5.666 -15.115 15.969 1.00 57.94 193 THR A CA 1
ATOM 1508 C C . THR A 1 193 ? -4.318 -14.925 15.258 1.00 57.94 193 THR A C 1
ATOM 1510 O O . THR A 1 193 ? -3.963 -15.670 14.343 1.00 57.94 193 THR A O 1
ATOM 1513 N N . LEU A 1 194 ? -3.532 -13.936 15.690 1.00 53.28 194 LEU A N 1
ATOM 1514 C CA . LEU A 1 194 ? -2.172 -13.698 15.204 1.00 53.28 194 LEU A CA 1
ATOM 1515 C C . LEU A 1 194 ? -1.171 -14.754 15.689 1.00 53.28 194 LEU A C 1
ATOM 1517 O O . LEU A 1 194 ? -0.191 -14.985 14.993 1.00 53.28 194 LEU A O 1
ATOM 1521 N N . LEU A 1 195 ? -1.421 -15.390 16.835 1.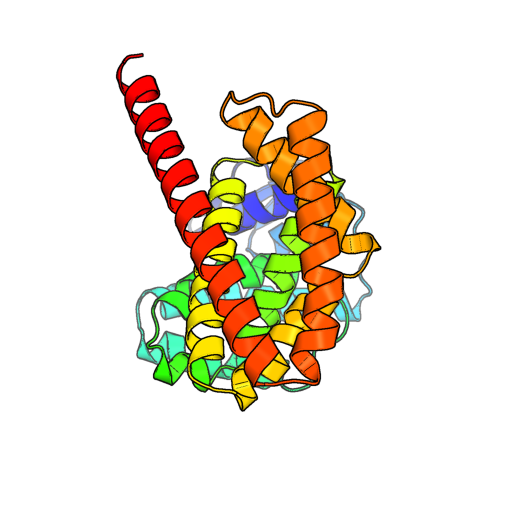00 57.22 195 LEU A N 1
ATOM 1522 C CA . LEU A 1 195 ? -0.562 -16.387 17.483 1.00 57.22 195 LEU A CA 1
ATOM 1523 C C . LEU A 1 195 ? -1.078 -17.829 17.334 1.00 57.22 195 LEU A C 1
ATOM 1525 O O . LEU A 1 195 ? -0.677 -18.704 18.099 1.00 57.22 195 LEU A O 1
ATOM 1529 N N . ASP A 1 196 ? -1.955 -18.100 16.367 1.00 62.81 196 ASP A N 1
ATOM 1530 C CA . ASP A 1 196 ? -2.291 -19.480 16.002 1.00 62.81 196 ASP A CA 1
ATOM 1531 C C . ASP A 1 196 ? -1.014 -20.264 15.625 1.00 62.81 196 ASP A C 1
ATOM 1533 O O . ASP A 1 196 ? -0.023 -19.671 15.192 1.00 62.81 196 ASP A O 1
ATOM 1537 N N . LYS A 1 197 ? -1.007 -21.587 15.802 1.00 46.97 197 LYS A N 1
ATOM 1538 C CA . LYS A 1 197 ? 0.189 -22.448 15.751 1.00 46.97 197 LYS A CA 1
ATOM 1539 C C . LYS A 1 197 ? 1.011 -22.275 14.466 1.00 46.97 197 LYS A C 1
ATOM 1541 O O . LYS A 1 197 ? 2.233 -22.191 14.537 1.00 46.97 197 LYS A O 1
ATOM 1546 N N . GLU A 1 198 ? 0.351 -22.120 13.315 1.00 50.53 198 GLU A N 1
ATOM 1547 C CA . GLU A 1 198 ? 1.008 -21.839 12.024 1.00 50.53 198 GLU A CA 1
ATOM 1548 C C . GLU A 1 198 ? 1.698 -20.458 11.964 1.00 50.53 198 GLU A C 1
ATOM 1550 O O . GLU A 1 198 ? 2.627 -20.249 11.183 1.00 50.53 198 GLU A O 1
ATOM 1555 N N . ASN A 1 199 ? 1.270 -19.495 12.786 1.00 52.88 199 ASN A N 1
ATOM 1556 C CA . ASN A 1 199 ? 1.838 -18.147 12.855 1.00 52.88 199 ASN A CA 1
ATOM 1557 C C . ASN A 1 199 ? 2.959 -18.010 13.894 1.00 52.88 199 ASN A C 1
ATOM 1559 O O . ASN A 1 199 ? 3.830 -17.154 13.721 1.00 52.88 199 ASN A O 1
ATOM 1563 N N . VAL A 1 200 ? 2.974 -18.839 14.945 1.00 52.00 200 VAL A N 1
ATOM 1564 C CA . VAL A 1 200 ? 4.030 -18.824 15.976 1.00 52.00 200 VAL A CA 1
ATOM 1565 C C . VAL A 1 200 ? 5.386 -19.190 15.376 1.00 52.00 200 VAL A C 1
ATOM 1567 O O . VAL A 1 200 ? 6.371 -18.503 15.640 1.00 52.00 200 VAL A O 1
ATOM 1570 N N . GLU A 1 201 ? 5.433 -20.186 14.489 1.00 50.88 201 GLU A N 1
ATOM 1571 C CA . GLU A 1 201 ? 6.647 -20.542 13.738 1.00 50.88 201 GLU A CA 1
ATOM 1572 C C . GLU A 1 201 ? 7.122 -19.403 12.827 1.00 50.88 201 GLU A C 1
ATOM 1574 O O . GLU A 1 201 ? 8.318 -19.110 12.745 1.00 50.88 201 GLU A O 1
ATOM 1579 N N . GLY A 1 202 ? 6.184 -18.688 12.198 1.00 53.56 202 GLY A N 1
ATOM 1580 C CA . GLY A 1 202 ? 6.482 -17.508 11.388 1.00 53.56 202 GLY A CA 1
ATOM 1581 C C . GLY A 1 202 ? 7.078 -16.359 12.207 1.00 53.56 202 GLY A C 1
ATOM 1582 O O . GLY A 1 202 ? 8.105 -15.797 11.826 1.00 53.56 202 GLY A O 1
ATOM 1583 N N . LEU A 1 203 ? 6.474 -16.028 13.351 1.00 52.31 203 LEU A N 1
ATOM 1584 C CA . LEU A 1 203 ? 6.943 -14.966 14.247 1.00 52.31 203 LEU A CA 1
ATOM 1585 C C . LEU A 1 203 ? 8.282 -15.310 14.903 1.00 52.31 203 LEU A C 1
ATOM 1587 O O . LEU A 1 203 ? 9.179 -14.469 14.947 1.00 52.31 203 LEU A O 1
ATOM 1591 N N . ALA A 1 204 ? 8.463 -16.552 15.344 1.00 53.75 204 ALA A N 1
ATOM 1592 C CA . ALA A 1 204 ? 9.733 -17.015 15.882 1.00 53.75 204 ALA A CA 1
ATOM 1593 C C . ALA A 1 204 ? 10.836 -17.008 14.810 1.00 53.75 204 ALA A C 1
ATOM 1595 O O . ALA A 1 204 ? 11.942 -16.540 15.073 1.00 53.75 204 ALA A O 1
ATOM 1596 N N . SER A 1 205 ? 10.533 -17.403 13.565 1.00 52.06 205 SER A N 1
ATOM 1597 C CA . SER A 1 205 ? 11.469 -17.250 12.444 1.00 52.06 205 SER A CA 1
ATOM 1598 C C . SER A 1 205 ? 11.833 -15.785 12.171 1.00 52.06 205 SER A C 1
ATOM 1600 O O . SER A 1 205 ? 12.963 -15.530 11.752 1.00 52.06 205 SER A O 1
ATOM 1602 N N . ILE A 1 206 ? 10.918 -14.829 12.361 1.00 50.28 206 ILE A N 1
ATOM 1603 C CA . ILE A 1 206 ? 11.208 -13.392 12.221 1.00 50.28 206 ILE A CA 1
ATOM 1604 C C . ILE A 1 206 ? 12.159 -12.940 13.333 1.00 50.28 206 ILE A C 1
ATOM 1606 O O . ILE A 1 206 ? 13.191 -12.341 13.037 1.00 50.28 206 ILE A O 1
ATOM 1610 N N . ILE A 1 207 ? 11.864 -13.276 14.592 1.00 52.62 207 ILE A N 1
ATOM 1611 C CA . ILE A 1 207 ? 12.692 -12.922 15.758 1.00 52.62 207 ILE A CA 1
ATOM 1612 C C . ILE A 1 207 ? 14.118 -13.471 15.607 1.00 52.62 207 ILE A C 1
ATOM 1614 O O . ILE A 1 207 ? 15.087 -12.741 15.805 1.00 52.62 207 ILE A O 1
ATOM 1618 N N . LEU A 1 208 ? 14.259 -14.723 15.166 1.00 50.94 208 LEU A N 1
ATOM 1619 C CA . LEU A 1 208 ? 15.563 -15.356 14.947 1.00 50.94 208 LEU A CA 1
ATOM 1620 C C . LEU A 1 208 ? 16.380 -14.681 13.849 1.00 50.94 208 LEU A C 1
ATOM 1622 O O . LEU A 1 208 ? 17.594 -14.527 13.978 1.00 50.94 208 LEU A O 1
ATOM 1626 N N . ARG A 1 209 ? 15.723 -14.246 12.770 1.00 51.00 209 ARG A N 1
ATOM 1627 C CA . ARG A 1 209 ? 16.391 -13.518 11.684 1.00 51.00 209 ARG A CA 1
ATOM 1628 C C . ARG A 1 209 ? 16.767 -12.099 12.089 1.00 51.00 209 ARG A C 1
ATOM 1630 O O . ARG A 1 209 ? 17.812 -11.619 11.656 1.00 51.00 209 ARG A O 1
ATOM 1637 N N . LEU A 1 210 ? 15.952 -11.448 12.918 1.00 42.88 210 LEU A N 1
ATOM 1638 C CA . LEU A 1 210 ? 16.267 -10.142 13.493 1.00 42.88 210 LEU A CA 1
ATOM 1639 C C . LEU A 1 210 ? 17.494 -10.227 14.411 1.00 42.88 210 LEU A C 1
ATOM 1641 O O . LEU A 1 210 ? 18.406 -9.420 14.252 1.00 42.88 210 LEU A O 1
ATOM 1645 N N . ALA A 1 211 ? 17.574 -11.247 15.273 1.00 43.44 211 ALA A N 1
ATOM 1646 C CA . ALA A 1 211 ? 18.731 -11.475 16.140 1.00 43.44 211 ALA A CA 1
ATOM 1647 C C . ALA A 1 211 ? 20.012 -11.801 15.350 1.00 43.44 211 ALA A C 1
ATOM 1649 O O . ALA A 1 211 ? 21.053 -11.175 15.549 1.00 43.44 211 ALA A O 1
ATOM 1650 N N . ALA A 1 212 ? 19.929 -12.709 14.370 1.00 46.19 212 ALA A N 1
ATOM 1651 C CA . ALA A 1 212 ? 21.069 -13.045 13.517 1.00 46.19 212 ALA A CA 1
ATOM 1652 C C . ALA A 1 212 ? 21.627 -11.820 12.766 1.00 46.19 212 ALA A C 1
ATOM 1654 O O . ALA A 1 212 ? 22.833 -11.722 12.539 1.00 46.19 212 ALA A O 1
ATOM 1655 N N . LYS A 1 213 ? 20.762 -10.864 12.402 1.00 42.25 213 LYS A N 1
ATOM 1656 C CA . LYS A 1 213 ? 21.150 -9.653 11.671 1.00 42.25 213 LYS A CA 1
ATOM 1657 C C . LYS A 1 213 ? 21.733 -8.551 12.565 1.00 42.25 213 LYS A C 1
ATOM 1659 O O . LYS A 1 213 ? 22.500 -7.736 12.064 1.00 42.25 213 LYS A O 1
ATOM 1664 N N . SER A 1 214 ? 21.450 -8.553 13.869 1.00 38.31 214 SER A N 1
ATOM 1665 C CA . SER A 1 214 ? 22.099 -7.667 14.851 1.00 38.31 214 SER A CA 1
ATOM 1666 C C . SER A 1 214 ? 23.477 -8.161 15.315 1.00 38.31 214 SER A C 1
ATOM 1668 O O . SER A 1 214 ? 24.034 -7.618 16.266 1.00 38.31 214 SER A O 1
ATOM 1670 N N . GLY A 1 215 ? 24.035 -9.199 14.678 1.00 37.09 215 GLY A N 1
ATOM 1671 C CA . GLY A 1 215 ? 25.312 -9.805 15.076 1.00 37.09 215 GLY A CA 1
ATOM 1672 C C . GLY A 1 215 ? 25.229 -10.621 16.371 1.00 37.09 215 GLY A C 1
ATOM 1673 O O . GLY A 1 215 ? 26.237 -11.142 16.842 1.00 37.09 215 GLY A O 1
ATOM 1674 N N . THR A 1 216 ? 24.031 -10.762 16.939 1.00 39.09 216 THR A N 1
ATOM 1675 C CA . THR A 1 216 ? 23.736 -11.623 18.079 1.00 39.09 216 THR A CA 1
ATOM 1676 C C . THR A 1 216 ? 23.234 -12.961 17.555 1.00 39.09 216 THR A C 1
ATOM 1678 O O . THR A 1 216 ? 22.052 -13.155 17.285 1.00 39.09 216 THR A O 1
ATOM 1681 N N . THR A 1 217 ? 24.135 -13.930 17.408 1.00 44.50 217 THR A N 1
ATOM 1682 C CA . THR A 1 217 ? 23.722 -15.322 17.221 1.00 44.50 217 THR A CA 1
ATOM 1683 C C . THR A 1 217 ? 22.963 -15.765 18.468 1.00 44.50 217 THR A C 1
ATOM 1685 O O . THR A 1 217 ? 23.556 -16.006 19.518 1.00 44.50 217 THR A O 1
ATOM 1688 N N . MET A 1 218 ? 21.633 -15.839 18.372 1.00 44.78 218 MET A N 1
ATOM 1689 C CA . MET A 1 218 ? 20.845 -16.478 19.418 1.00 44.78 218 MET A CA 1
ATOM 1690 C C . MET A 1 218 ? 21.279 -17.933 19.508 1.00 44.78 218 MET A C 1
ATOM 1692 O O . MET A 1 218 ? 21.306 -18.645 18.500 1.00 44.78 218 MET A O 1
ATOM 1696 N N . SER A 1 219 ? 21.632 -18.380 20.709 1.00 55.06 219 SER A N 1
ATOM 1697 C CA . SER A 1 219 ? 21.911 -19.793 20.922 1.00 55.06 219 SER A CA 1
ATOM 1698 C C . SER A 1 219 ? 20.660 -20.620 20.597 1.00 55.06 219 SER A C 1
ATOM 1700 O O . SER A 1 219 ? 19.522 -20.134 20.634 1.00 55.06 219 SER A O 1
ATOM 1702 N N . GLN A 1 220 ? 20.854 -21.898 20.278 1.00 49.84 220 GLN A N 1
ATOM 1703 C CA . GLN A 1 220 ? 19.749 -22.834 20.053 1.00 49.84 220 GLN A CA 1
ATOM 1704 C C . GLN A 1 220 ? 18.808 -22.897 21.276 1.00 49.84 220 GLN A C 1
ATOM 1706 O O . GLN A 1 220 ? 17.599 -23.053 21.134 1.00 49.84 220 GLN A O 1
ATOM 1711 N N . GLU A 1 221 ? 19.357 -22.669 22.470 1.00 47.47 221 GLU A N 1
ATOM 1712 C CA . GLU A 1 221 ? 18.626 -22.538 23.731 1.00 47.47 221 GLU A CA 1
ATOM 1713 C C . GLU A 1 221 ? 17.794 -21.248 23.802 1.00 47.47 221 GLU A C 1
ATOM 1715 O O . GLU A 1 221 ? 16.608 -21.302 24.110 1.00 47.47 221 GLU A O 1
ATOM 1720 N N . GLN A 1 222 ? 18.356 -20.090 23.441 1.00 46.56 222 GLN A N 1
ATOM 1721 C CA . GLN A 1 222 ? 17.605 -18.827 23.382 1.00 46.56 222 GLN A CA 1
ATOM 1722 C C . GLN A 1 222 ? 16.474 -18.888 22.350 1.00 46.56 222 GLN A C 1
ATOM 1724 O O . GLN A 1 222 ? 15.389 -18.358 22.576 1.00 46.56 222 GLN A O 1
ATOM 1729 N N . THR A 1 223 ? 16.717 -19.575 21.235 1.00 50.78 223 THR A N 1
ATOM 1730 C CA . THR A 1 223 ? 15.720 -19.840 20.193 1.00 50.78 223 THR A CA 1
ATOM 1731 C C . THR A 1 223 ? 14.549 -20.644 20.746 1.00 50.78 223 THR A C 1
ATOM 1733 O O . THR A 1 223 ? 13.393 -20.247 20.603 1.00 50.78 223 THR A O 1
ATOM 1736 N N . LEU A 1 224 ? 14.857 -21.754 21.418 1.00 53.38 224 LEU A N 1
ATOM 1737 C CA . LEU A 1 224 ? 13.869 -22.612 22.055 1.00 53.38 224 LEU A CA 1
ATOM 1738 C C . LEU A 1 224 ? 13.075 -21.852 23.129 1.00 53.38 224 LEU A C 1
ATOM 1740 O O . LEU A 1 224 ? 11.856 -21.981 23.181 1.00 53.38 224 LEU A O 1
ATOM 1744 N N . LEU A 1 225 ? 13.735 -21.001 23.920 1.00 50.66 225 LEU A N 1
ATOM 1745 C CA . LEU A 1 225 ? 13.083 -20.167 24.934 1.00 50.66 225 LEU A CA 1
ATOM 1746 C C . LEU A 1 225 ? 12.127 -19.136 24.321 1.00 50.66 225 LEU A C 1
ATOM 1748 O O . LEU A 1 225 ? 11.044 -18.927 24.859 1.00 50.66 225 LEU A O 1
ATOM 1752 N N . SER A 1 226 ? 12.474 -18.511 23.191 1.00 52.50 226 SER A N 1
ATOM 1753 C CA . SER A 1 226 ? 11.561 -17.598 22.486 1.00 52.50 226 SER A CA 1
ATOM 1754 C C . SER A 1 226 ? 10.339 -18.318 21.917 1.00 52.50 226 SER A C 1
ATOM 1756 O O . SER A 1 226 ? 9.232 -17.790 22.008 1.00 52.50 226 SER A O 1
ATOM 1758 N N . TYR A 1 227 ? 10.515 -19.532 21.390 1.00 53.97 227 TYR A N 1
ATOM 1759 C CA . TYR A 1 227 ? 9.405 -20.388 20.962 1.00 53.97 227 TYR A CA 1
ATOM 1760 C C . TYR A 1 227 ? 8.487 -20.755 22.131 1.00 53.97 227 TYR A C 1
ATOM 1762 O O . TYR A 1 227 ? 7.285 -20.509 22.068 1.00 53.97 227 TYR A O 1
ATOM 1770 N N . GLN A 1 228 ? 9.059 -21.258 23.226 1.00 56.91 228 GLN A N 1
ATOM 1771 C CA . GLN A 1 228 ? 8.317 -21.603 24.441 1.00 56.91 228 GLN A CA 1
ATOM 1772 C C . GLN A 1 228 ? 7.587 -20.389 25.025 1.00 56.91 228 GLN A C 1
ATOM 1774 O O . GLN A 1 228 ? 6.458 -20.503 25.498 1.00 56.91 228 GLN A O 1
ATOM 1779 N N . TRP A 1 229 ? 8.198 -19.204 24.955 1.00 62.47 229 TRP A N 1
ATOM 1780 C CA . TRP A 1 229 ? 7.579 -17.962 25.402 1.00 62.47 229 TRP A CA 1
ATOM 1781 C C . TRP A 1 229 ? 6.370 -17.573 24.543 1.00 62.47 229 TRP A C 1
ATOM 1783 O O . TRP A 1 229 ? 5.325 -17.230 25.095 1.00 62.47 229 TRP A O 1
ATOM 1793 N N . LEU A 1 230 ? 6.463 -17.680 23.213 1.00 57.19 230 LEU A N 1
ATOM 1794 C CA . LEU A 1 230 ? 5.338 -17.417 22.307 1.00 57.19 230 LEU A CA 1
ATOM 1795 C C . LEU A 1 230 ? 4.207 -18.446 22.461 1.00 57.19 230 LEU A C 1
ATOM 1797 O O . LEU A 1 230 ? 3.039 -18.057 22.483 1.00 57.19 230 LEU A O 1
ATOM 1801 N N . GLU A 1 231 ? 4.532 -19.731 22.631 1.00 58.75 231 GLU A N 1
ATOM 1802 C CA . GLU A 1 231 ? 3.542 -20.778 22.924 1.00 58.75 231 GLU A CA 1
ATOM 1803 C C . GLU A 1 231 ? 2.836 -20.529 24.261 1.00 58.75 231 GLU A C 1
ATOM 1805 O O . GLU A 1 231 ? 1.611 -20.633 24.350 1.00 58.75 231 GLU A O 1
ATOM 1810 N N . HIS A 1 232 ? 3.584 -20.128 25.293 1.00 60.25 232 HIS A N 1
ATOM 1811 C CA . HIS A 1 232 ? 3.007 -19.730 26.572 1.00 60.25 232 HIS A CA 1
ATOM 1812 C C . HIS A 1 232 ? 2.093 -18.512 26.410 1.00 60.25 232 HIS A C 1
ATOM 1814 O O . HIS A 1 232 ? 0.985 -18.521 26.943 1.00 60.25 232 HIS A O 1
ATOM 1820 N N . ILE A 1 233 ? 2.488 -17.492 25.642 1.00 63.94 233 ILE A N 1
ATOM 1821 C CA . ILE A 1 233 ? 1.620 -16.337 25.377 1.00 63.94 233 ILE A CA 1
ATOM 1822 C C . ILE A 1 233 ? 0.323 -16.774 24.692 1.00 63.94 233 ILE A C 1
ATOM 1824 O O . ILE A 1 233 ? -0.750 -16.369 25.130 1.00 63.94 233 ILE A O 1
ATOM 1828 N N . ALA A 1 234 ? 0.391 -17.619 23.663 1.00 60.19 234 ALA A N 1
ATOM 1829 C CA . ALA A 1 234 ? -0.796 -18.114 22.966 1.00 60.19 234 ALA A CA 1
ATOM 1830 C C . ALA A 1 234 ? -1.718 -18.928 23.897 1.00 60.19 234 ALA A C 1
ATOM 1832 O O . ALA A 1 234 ? -2.940 -18.749 23.902 1.00 60.19 234 ALA A O 1
ATOM 1833 N N . MET A 1 235 ? -1.134 -19.782 24.742 1.00 66.50 235 MET A N 1
ATOM 1834 C CA . MET A 1 235 ? -1.864 -20.594 25.717 1.00 66.50 235 MET A CA 1
ATOM 1835 C C . MET A 1 235 ? -2.565 -19.728 26.775 1.00 66.50 235 MET A C 1
ATOM 1837 O O . MET A 1 235 ? -3.740 -19.939 27.085 1.00 66.50 235 MET A O 1
ATOM 1841 N N . TYR A 1 236 ? -1.867 -18.726 27.310 1.00 66.75 236 TYR A N 1
ATOM 1842 C CA . TYR A 1 236 ? -2.396 -17.844 28.347 1.00 66.75 236 TYR A CA 1
ATOM 1843 C C . TYR A 1 236 ? -3.328 -16.756 27.794 1.00 66.75 236 TYR A C 1
ATOM 1845 O O . TYR A 1 236 ? -4.236 -16.332 28.507 1.00 66.75 236 TYR A O 1
ATOM 1853 N N . ALA A 1 237 ? -3.204 -16.356 26.525 1.00 64.19 237 ALA A N 1
ATOM 1854 C CA . ALA A 1 237 ? -4.125 -15.410 25.893 1.00 64.19 237 ALA A CA 1
ATOM 1855 C C . ALA A 1 237 ? -5.573 -15.935 25.893 1.00 64.19 237 ALA A C 1
ATOM 1857 O O . ALA A 1 237 ? -6.496 -15.198 26.239 1.00 64.19 237 ALA A O 1
ATOM 1858 N N . ASN A 1 238 ? -5.771 -17.231 25.632 1.00 63.44 238 ASN A N 1
ATOM 1859 C CA . ASN A 1 238 ? -7.089 -17.870 25.713 1.00 63.44 238 ASN A CA 1
ATOM 1860 C C . ASN A 1 238 ? -7.668 -17.869 27.137 1.00 63.44 238 ASN A C 1
ATOM 1862 O O . ASN A 1 238 ? -8.858 -17.619 27.331 1.00 63.44 238 ASN A O 1
ATOM 1866 N N . GLN A 1 239 ? -6.828 -18.088 28.152 1.00 66.75 239 GLN A N 1
ATOM 1867 C CA . GLN A 1 239 ? -7.250 -18.006 29.554 1.00 66.75 239 GLN A CA 1
ATOM 1868 C C . GLN A 1 239 ? -7.597 -16.562 29.949 1.00 66.75 239 GLN A C 1
ATOM 1870 O O . GLN A 1 239 ? -8.606 -16.322 30.616 1.00 66.75 239 GLN A O 1
ATOM 1875 N N . ALA A 1 240 ? -6.827 -15.588 29.461 1.00 65.69 240 ALA A N 1
ATOM 1876 C CA . ALA A 1 240 ? -7.061 -14.162 29.662 1.00 65.69 240 ALA A CA 1
ATOM 1877 C C . ALA A 1 240 ? -8.390 -13.676 29.064 1.00 65.69 240 ALA A C 1
ATOM 1879 O O . ALA A 1 240 ? -9.055 -12.841 29.670 1.00 65.69 240 ALA A O 1
ATOM 1880 N N . ILE A 1 241 ? -8.862 -14.250 27.954 1.00 63.50 241 ILE A N 1
ATOM 1881 C CA . ILE A 1 241 ? -10.176 -13.901 27.374 1.00 63.50 241 ILE A CA 1
ATOM 1882 C C . ILE A 1 241 ? -11.339 -14.182 28.346 1.00 63.50 241 ILE A C 1
ATOM 1884 O O . ILE A 1 241 ? -12.371 -13.504 28.293 1.00 63.50 241 ILE A O 1
ATOM 1888 N N . THR A 1 242 ? -11.183 -15.161 29.241 1.00 69.94 242 THR A N 1
ATOM 1889 C CA . THR A 1 242 ? -12.247 -15.609 30.158 1.00 69.94 242 THR A CA 1
ATOM 1890 C C . THR A 1 242 ? -12.139 -15.032 31.572 1.00 69.94 242 THR A C 1
ATOM 1892 O O . THR A 1 242 ? -13.111 -15.083 32.321 1.00 69.94 242 THR A O 1
ATOM 1895 N N . ASN A 1 243 ? -10.996 -14.441 31.942 1.00 77.44 243 ASN A N 1
ATOM 1896 C CA . ASN A 1 243 ? -10.743 -13.918 33.285 1.00 77.44 243 ASN A CA 1
ATOM 1897 C C . ASN A 1 243 ? -10.057 -12.545 33.225 1.00 77.44 243 ASN A C 1
ATOM 1899 O O . ASN A 1 243 ? -8.869 -12.441 32.927 1.00 77.44 243 ASN A O 1
ATOM 1903 N N . SER A 1 244 ? -10.794 -11.486 33.571 1.00 70.12 244 SER A N 1
ATOM 1904 C CA . SER A 1 244 ? -10.330 -10.095 33.477 1.00 70.12 244 SER A CA 1
ATOM 1905 C C . SER A 1 244 ? -9.153 -9.761 34.399 1.00 70.12 244 SER A C 1
ATOM 1907 O O . SER A 1 244 ? -8.304 -8.947 34.037 1.00 70.12 244 SER A O 1
ATOM 1909 N N . ASN A 1 245 ? -9.073 -10.384 35.579 1.00 69.38 245 ASN A N 1
ATOM 1910 C CA . ASN A 1 245 ? -7.963 -10.162 36.509 1.00 69.38 245 ASN A CA 1
ATOM 1911 C C . ASN A 1 245 ? -6.687 -10.830 35.989 1.00 69.38 245 ASN A C 1
ATOM 1913 O O . ASN A 1 245 ? -5.623 -10.212 35.994 1.00 69.38 245 ASN A O 1
ATOM 1917 N N . PHE A 1 246 ? -6.814 -12.052 35.464 1.00 70.88 246 PHE A N 1
ATOM 1918 C CA . PHE A 1 246 ? -5.711 -12.744 34.805 1.00 70.88 246 PHE A CA 1
ATOM 1919 C C . PHE A 1 246 ? -5.260 -12.001 33.542 1.00 70.88 246 PHE A C 1
ATOM 1921 O O . PHE A 1 246 ? -4.065 -11.795 33.363 1.00 70.88 246 PHE A O 1
ATOM 1928 N N . ALA A 1 247 ? -6.195 -11.508 32.722 1.00 66.50 247 ALA A N 1
ATOM 1929 C CA . ALA A 1 247 ? -5.892 -10.698 31.544 1.00 66.50 247 ALA A CA 1
ATOM 1930 C C . ALA A 1 247 ? -5.051 -9.473 31.879 1.00 66.50 247 ALA A C 1
ATOM 1932 O O . ALA A 1 247 ? -4.057 -9.207 31.210 1.00 66.50 247 ALA A O 1
ATOM 1933 N N . LYS A 1 248 ? -5.413 -8.751 32.943 1.00 68.00 248 LYS A N 1
ATOM 1934 C CA . LYS A 1 248 ? -4.684 -7.558 33.365 1.00 68.00 248 LYS A CA 1
ATOM 1935 C C . LYS A 1 248 ? -3.246 -7.888 33.770 1.00 68.00 248 LYS A C 1
ATOM 1937 O O . LYS A 1 248 ? -2.323 -7.240 33.286 1.00 68.00 248 LYS A O 1
ATOM 1942 N N . SER A 1 249 ? -3.042 -8.908 34.605 1.00 67.38 249 SER A N 1
ATOM 1943 C CA . SER A 1 249 ? -1.698 -9.338 35.020 1.00 67.38 249 SER A CA 1
ATOM 1944 C C . SER A 1 249 ? -0.879 -9.918 33.863 1.00 67.38 249 SER A C 1
ATOM 1946 O O . SER A 1 249 ? 0.317 -9.653 33.757 1.00 67.38 249 SER A O 1
ATOM 1948 N N . PHE A 1 250 ? -1.521 -10.664 32.966 1.00 68.44 250 PHE A N 1
ATOM 1949 C CA . PHE A 1 250 ? -0.899 -11.234 31.776 1.00 68.44 250 PHE A CA 1
ATOM 1950 C C . PHE A 1 250 ? -0.437 -10.144 30.799 1.00 68.44 250 PHE A C 1
ATOM 1952 O O . PHE A 1 250 ? 0.720 -10.138 30.381 1.00 68.44 250 PHE A O 1
ATOM 1959 N N . LEU A 1 251 ? -1.296 -9.161 30.513 1.00 65.06 251 LEU A N 1
ATOM 1960 C CA . LEU A 1 251 ? -0.963 -8.010 29.671 1.00 65.06 251 LEU A CA 1
ATOM 1961 C C . LEU A 1 251 ? 0.127 -7.131 30.295 1.00 65.06 251 LEU A C 1
ATOM 1963 O O . LEU A 1 251 ? 1.012 -6.675 29.579 1.00 65.06 251 LEU A O 1
ATOM 1967 N N . GLN A 1 252 ? 0.126 -6.940 31.620 1.00 70.38 252 GLN A N 1
ATOM 1968 C CA . GLN A 1 252 ? 1.220 -6.259 32.328 1.00 70.38 252 GLN A CA 1
ATOM 1969 C C . GLN A 1 252 ? 2.555 -7.005 32.181 1.00 70.38 252 GLN A C 1
ATOM 1971 O O . GLN A 1 252 ? 3.596 -6.374 31.992 1.00 70.38 252 GLN A O 1
ATOM 1976 N N . GLY A 1 253 ? 2.530 -8.340 32.236 1.00 67.88 253 GLY A N 1
ATOM 1977 C CA . GLY A 1 253 ? 3.702 -9.183 31.997 1.00 67.88 253 GLY A CA 1
ATOM 1978 C C . GLY A 1 253 ? 4.235 -9.061 30.568 1.00 67.88 253 GLY A C 1
ATOM 1979 O O . GLY A 1 253 ? 5.437 -8.864 30.383 1.00 67.88 253 GLY A O 1
ATOM 1980 N N . ILE A 1 254 ? 3.344 -9.108 29.569 1.00 64.50 254 ILE A N 1
ATOM 1981 C CA . ILE A 1 254 ? 3.693 -8.887 28.158 1.00 64.50 254 ILE A CA 1
ATOM 1982 C C . ILE A 1 254 ? 4.275 -7.487 27.966 1.00 64.50 254 ILE A C 1
ATOM 1984 O O . ILE A 1 254 ? 5.348 -7.365 27.385 1.00 64.50 254 ILE A O 1
ATOM 1988 N N . ASN A 1 255 ? 3.622 -6.444 28.486 1.00 59.75 255 ASN A N 1
ATOM 1989 C CA . ASN A 1 255 ? 4.085 -5.068 28.321 1.00 59.75 255 ASN A CA 1
ATOM 1990 C C . ASN A 1 255 ? 5.492 -4.876 28.906 1.00 59.75 255 ASN A C 1
ATOM 1992 O O . ASN A 1 255 ? 6.377 -4.372 28.228 1.00 59.75 255 ASN A O 1
ATOM 1996 N N . LYS A 1 256 ? 5.749 -5.388 30.114 1.00 68.62 256 LYS A N 1
ATOM 1997 C CA . LYS A 1 256 ? 7.079 -5.321 30.736 1.00 68.62 256 LYS A CA 1
ATOM 1998 C C . LYS A 1 256 ? 8.151 -6.073 29.933 1.00 68.62 256 LYS A C 1
ATOM 2000 O O . LYS A 1 256 ? 9.301 -5.638 29.870 1.00 68.62 256 LYS A O 1
ATOM 2005 N N . ALA A 1 257 ? 7.798 -7.208 29.329 1.00 61.81 257 ALA A N 1
ATOM 2006 C CA . ALA A 1 257 ? 8.706 -7.971 28.474 1.00 61.81 257 ALA A CA 1
ATOM 2007 C C . ALA A 1 257 ? 8.976 -7.263 27.135 1.00 61.81 257 ALA A C 1
ATOM 2009 O O . ALA A 1 257 ? 10.117 -7.261 26.666 1.00 61.81 257 ALA A O 1
ATOM 2010 N N . LEU A 1 258 ? 7.956 -6.627 26.551 1.00 58.62 258 LEU A N 1
ATOM 2011 C CA . LEU A 1 258 ? 8.072 -5.817 25.339 1.00 58.62 258 LEU A CA 1
ATOM 2012 C C . L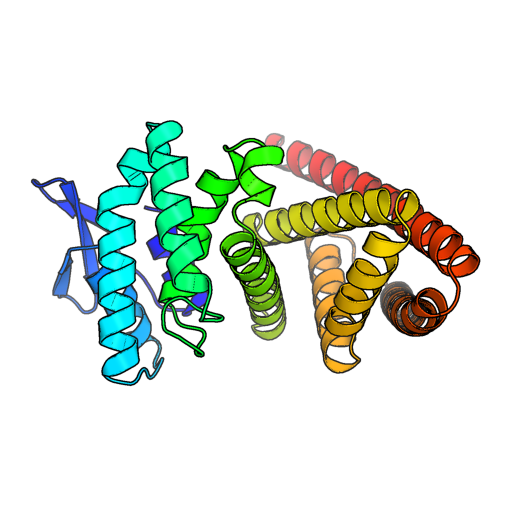EU A 1 258 ? 8.901 -4.555 25.586 1.00 58.62 258 LEU A C 1
ATOM 2014 O O . LEU A 1 258 ? 9.807 -4.293 24.811 1.00 58.62 258 LEU A O 1
ATOM 2018 N N . GLU A 1 259 ? 8.674 -3.829 26.683 1.00 66.00 259 GLU A N 1
ATOM 2019 C CA . GLU A 1 259 ? 9.471 -2.656 27.077 1.00 66.00 259 GLU A CA 1
ATOM 2020 C C . GLU A 1 259 ? 10.949 -3.011 27.253 1.00 66.00 259 GLU A C 1
ATOM 2022 O O . GLU A 1 259 ? 11.828 -2.304 26.759 1.00 66.00 259 GLU A O 1
ATOM 2027 N N . LYS A 1 260 ? 11.233 -4.144 27.907 1.00 68.81 260 LYS A N 1
ATOM 2028 C CA . LYS A 1 260 ? 12.602 -4.648 28.045 1.00 68.81 260 LYS A CA 1
ATOM 2029 C C . LYS A 1 260 ? 13.215 -4.983 26.682 1.00 68.81 260 LYS A C 1
ATOM 2031 O O . LYS A 1 260 ? 14.326 -4.551 26.395 1.00 68.81 260 LYS A O 1
ATOM 2036 N N . SER A 1 261 ? 12.479 -5.702 25.833 1.00 57.22 261 SER A N 1
ATOM 2037 C CA . SER A 1 261 ? 12.948 -6.094 24.496 1.00 57.22 261 SER A CA 1
ATOM 2038 C C . SER A 1 261 ? 13.158 -4.883 23.580 1.00 57.22 261 SER A C 1
ATOM 2040 O O . SER A 1 261 ? 14.139 -4.832 22.845 1.00 57.22 261 SER A O 1
ATOM 2042 N N . ALA A 1 262 ? 12.279 -3.882 23.651 1.00 52.34 262 ALA A N 1
ATOM 2043 C CA . ALA A 1 262 ? 12.399 -2.624 22.923 1.00 52.34 262 ALA A CA 1
ATOM 2044 C C . ALA A 1 262 ? 13.616 -1.816 23.395 1.00 52.34 262 ALA A C 1
ATOM 2046 O O . ALA A 1 262 ? 14.360 -1.301 22.566 1.00 52.34 262 ALA A O 1
ATOM 2047 N N . ALA A 1 263 ? 13.872 -1.754 24.707 1.00 63.59 263 ALA A N 1
ATOM 2048 C CA . ALA A 1 263 ? 15.063 -1.104 25.253 1.00 63.59 263 ALA A CA 1
ATOM 2049 C C . ALA A 1 263 ? 16.363 -1.803 24.817 1.00 63.59 263 ALA A C 1
ATOM 2051 O O . ALA A 1 263 ? 17.333 -1.132 24.459 1.00 63.59 263 ALA A O 1
ATOM 2052 N N . ASP A 1 264 ? 16.378 -3.138 24.802 1.00 54.50 264 ASP A N 1
ATOM 2053 C CA . ASP A 1 264 ? 17.529 -3.924 24.349 1.00 54.50 264 ASP A CA 1
ATOM 2054 C C . ASP A 1 264 ? 17.769 -3.754 22.833 1.00 54.50 264 ASP A C 1
ATOM 2056 O O . ASP A 1 264 ? 18.908 -3.548 22.407 1.00 54.50 264 ASP A O 1
ATOM 2060 N N . LEU A 1 265 ? 16.706 -3.737 22.018 1.00 44.91 265 LEU A N 1
ATOM 2061 C CA . LEU A 1 265 ? 16.784 -3.456 20.577 1.00 44.91 265 LEU A CA 1
ATOM 2062 C C . LEU A 1 265 ? 17.231 -2.018 20.278 1.00 44.91 265 LEU A C 1
ATOM 2064 O O . LEU A 1 265 ? 18.033 -1.807 19.369 1.00 44.91 265 LEU A O 1
ATOM 2068 N N . ARG A 1 266 ? 16.768 -1.030 21.050 1.00 52.12 266 ARG A N 1
ATOM 2069 C CA . ARG A 1 266 ? 17.162 0.379 20.898 1.00 52.12 266 ARG A CA 1
ATOM 2070 C C . ARG A 1 266 ? 18.652 0.585 21.165 1.00 52.12 266 ARG A C 1
ATOM 2072 O O . ARG A 1 266 ? 19.332 1.208 20.358 1.00 52.12 266 ARG A O 1
ATOM 2079 N N . ARG A 1 267 ? 19.181 -0.025 22.231 1.00 55.91 267 ARG A N 1
ATOM 2080 C CA . ARG A 1 267 ? 20.626 -0.023 22.533 1.00 55.91 267 ARG A CA 1
ATOM 2081 C C . ARG A 1 267 ? 21.456 -0.673 21.428 1.00 55.91 267 ARG A C 1
ATOM 2083 O O . ARG A 1 267 ? 22.568 -0.233 21.152 1.00 55.91 267 ARG A O 1
ATOM 2090 N N . LEU A 1 268 ? 20.936 -1.730 20.801 1.00 46.09 268 LEU A N 1
ATOM 2091 C CA . LEU A 1 268 ? 21.587 -2.370 19.657 1.00 46.09 268 LEU A CA 1
ATOM 2092 C C . LEU A 1 268 ? 21.607 -1.451 18.431 1.00 46.09 268 LEU A C 1
ATOM 2094 O O . LEU A 1 268 ? 22.638 -1.367 17.772 1.00 46.09 268 LEU A O 1
ATOM 2098 N N . PHE A 1 269 ? 20.516 -0.737 18.153 1.00 44.38 269 PHE A N 1
ATOM 2099 C CA . PHE A 1 269 ? 20.458 0.242 17.065 1.00 44.38 269 PHE A CA 1
ATOM 2100 C C . PHE A 1 269 ? 21.433 1.403 17.267 1.00 44.38 269 PHE A C 1
ATOM 2102 O O . PHE A 1 269 ? 22.201 1.697 16.356 1.00 44.38 269 PHE A O 1
ATOM 2109 N N . GLU A 1 270 ? 21.477 1.987 18.466 1.00 56.25 270 GLU A N 1
ATOM 2110 C CA . GLU A 1 270 ? 22.439 3.043 18.817 1.00 56.25 270 GLU A CA 1
ATOM 2111 C C . GLU A 1 270 ? 23.885 2.561 18.610 1.00 56.25 270 GLU A C 1
ATOM 2113 O O . GLU A 1 270 ? 24.715 3.270 18.047 1.00 56.25 270 GLU A O 1
ATOM 2118 N N . LYS A 1 271 ? 24.174 1.305 18.978 1.00 50.62 271 LYS A N 1
ATOM 2119 C CA . LYS A 1 271 ? 25.491 0.692 18.774 1.00 50.62 271 LYS A CA 1
ATOM 2120 C C . LYS A 1 271 ? 25.822 0.484 17.289 1.00 50.62 271 LYS A C 1
ATOM 2122 O O . LYS A 1 271 ? 26.954 0.731 16.877 1.00 50.62 271 LYS A O 1
ATOM 2127 N N . VAL A 1 272 ? 24.856 0.059 16.477 1.00 41.22 272 VAL A N 1
ATOM 2128 C CA . VAL A 1 272 ? 25.039 -0.104 15.024 1.00 41.22 272 VAL A CA 1
ATOM 2129 C C . VAL A 1 272 ? 25.260 1.248 14.344 1.00 41.22 272 VAL A C 1
ATOM 2131 O O . VAL A 1 272 ? 26.174 1.354 13.532 1.00 41.22 272 VAL A O 1
ATOM 2134 N N . GLU A 1 273 ? 24.504 2.287 14.716 1.00 44.34 273 GLU A N 1
ATOM 2135 C CA . GLU A 1 273 ? 24.690 3.647 14.191 1.00 44.34 273 GLU A CA 1
ATOM 2136 C C . GLU A 1 273 ? 26.083 4.198 14.512 1.00 44.34 273 GLU A C 1
ATOM 2138 O O . GLU A 1 273 ? 26.745 4.738 13.622 1.00 44.34 273 GLU A O 1
ATOM 2143 N N . THR A 1 274 ? 26.577 3.988 15.739 1.00 58.91 274 THR A N 1
ATOM 2144 C CA . THR A 1 274 ? 27.944 4.394 16.107 1.00 58.91 274 THR A CA 1
ATOM 2145 C C . THR A 1 274 ? 29.016 3.665 15.298 1.00 58.91 274 THR A C 1
ATOM 2147 O O . THR A 1 274 ? 29.988 4.289 14.887 1.00 58.91 274 THR A O 1
ATOM 2150 N N . MET A 1 275 ? 28.819 2.380 14.984 1.00 40.94 275 MET A N 1
ATOM 2151 C CA . MET A 1 275 ? 29.784 1.603 14.196 1.00 40.94 275 MET A CA 1
ATOM 2152 C C . MET A 1 275 ? 29.807 2.011 12.718 1.00 40.94 275 MET A C 1
ATOM 2154 O O . MET A 1 275 ? 30.852 1.924 12.084 1.00 40.94 275 MET A O 1
ATOM 2158 N N . THR A 1 276 ? 28.683 2.473 12.162 1.00 42.84 276 THR A N 1
ATOM 2159 C CA . THR A 1 276 ? 28.618 2.959 10.773 1.00 42.84 276 THR A CA 1
ATOM 2160 C C . THR A 1 276 ? 29.199 4.357 10.563 1.00 42.84 276 THR A C 1
ATOM 2162 O O . THR A 1 276 ? 29.481 4.707 9.424 1.00 42.84 276 THR A O 1
ATOM 2165 N N . MET A 1 277 ? 29.372 5.161 11.619 1.00 41.28 277 MET A N 1
ATOM 2166 C CA . MET A 1 277 ? 30.010 6.484 11.513 1.00 41.28 277 MET A CA 1
ATOM 2167 C C . MET A 1 277 ? 31.540 6.447 11.672 1.00 41.28 277 MET A C 1
ATOM 2169 O O . MET A 1 277 ? 32.200 7.440 11.377 1.00 41.28 277 MET A O 1
ATOM 2173 N N . GLU A 1 278 ? 32.106 5.327 12.131 1.00 46.25 278 GLU A N 1
ATOM 2174 C CA . GLU A 1 278 ? 33.555 5.146 12.321 1.00 46.25 278 GLU A CA 1
ATOM 2175 C C . GLU A 1 278 ? 34.267 4.524 11.096 1.00 46.25 278 GLU A C 1
ATOM 2177 O O . GLU A 1 278 ? 35.489 4.370 11.111 1.00 46.25 278 GLU A O 1
ATOM 2182 N N . THR A 1 279 ? 33.529 4.203 10.026 1.00 40.84 279 THR A N 1
ATOM 2183 C CA . THR A 1 279 ? 34.029 3.675 8.733 1.00 40.84 279 THR A CA 1
ATOM 2184 C C . THR A 1 279 ? 33.774 4.627 7.583 1.00 40.84 279 THR A C 1
ATOM 2186 O O . THR A 1 279 ? 34.712 4.835 6.783 1.00 40.84 279 THR A O 1
#